Protein AF-A0A6P5TSX4-F1 (afdb_monomer_lite)

Radius of gyration: 31.62 Å; chains: 1; bounding box: 74×58×92 Å

Secondary structure (DSSP, 8-state):
---EEEETTTTEEEETT-HHHHHSS--HHHHHHHHHTT-SS--GGG--GGGSGGGGSPPEE-TTS-EE-THHHHHHHHHHHHHHHHHHHHHHHHTT-HHHHHHHHHHHHHHHHHHHHHHHHHHTTS----------------PPPP-----PPPPPPPPHHHHHS-PPPP--TTT--SSS-GGG-HHHHS-------------------------PPPPHHHHHHHHHHHHH-S--

Sequence (236 aa):
MKGLVHDKDADKAYCSCKGFEFWGILCRHILAFLRMKQVEHLPDNYIVKRWLQSAKCGVVYDKNDKEVKDCVDGLVLVKRSKLGKVAGELIDSALLCDEGFELLENSFDDIRGKLTRLLSSRARVEEEPNGEVGTSSSQVRMKDPLRVKAKGRARRVKGQKEKATKGHKRRCSECRKTDHDRRSCPKLVSGSSSSDAEVGAAVDENLQPSRSTQDREPTMTESFLQEFDFIYGPGV

Foldseek 3Di:
DWDWDADPVVRDIDTPVCCCVPPLDDDPVVVVVCVVVVPPDDDPVSVDCCPDPCVLVDQDADPVRDGPCPVVVVVVVVVCVVVVVVLVVQVVVLVVDVVSVVVVVVVVVVVVVVVVVVVVVVVVVPDDDDDDDDDPPPPPPPDDPDPDDPPDDDDPDDDPVRVPDPPDQDAAPPPRHSPDHVVPDVVVVPDDDDDDDDDDDDDDDDDDDDDDDDPDDDDPVVVVVVVVCVRPPDDD

Structure (mmCIF, N/CA/C/O backbone):
data_AF-A0A6P5TSX4-F1
#
_entry.id   AF-A0A6P5TSX4-F1
#
loop_
_atom_site.group_PDB
_atom_site.id
_atom_site.type_symbol
_atom_site.label_atom_id
_atom_site.label_alt_id
_atom_site.label_comp_id
_atom_site.label_asym_id
_atom_site.label_entity_id
_atom_site.label_seq_id
_atom_site.pdbx_PDB_ins_code
_atom_site.Cartn_x
_atom_site.Cartn_y
_atom_site.Cartn_z
_atom_site.occupancy
_atom_site.B_iso_or_equiv
_atom_site.auth_seq_id
_atom_site.auth_comp_id
_atom_site.auth_asym_id
_atom_site.auth_atom_id
_atom_site.pdbx_PDB_model_num
ATOM 1 N N . MET A 1 1 ? 34.887 2.144 -18.043 1.00 63.03 1 MET A N 1
ATOM 2 C CA . MET A 1 1 ? 33.549 2.467 -18.594 1.00 63.03 1 MET A CA 1
ATOM 3 C C . MET A 1 1 ? 32.732 1.190 -18.687 1.00 63.03 1 MET A C 1
ATOM 5 O O . MET A 1 1 ? 33.293 0.160 -19.038 1.00 63.03 1 MET A O 1
ATOM 9 N N . LYS A 1 2 ? 31.446 1.217 -18.324 1.00 79.81 2 LYS A N 1
ATOM 10 C CA . LYS A 1 2 ? 30.549 0.071 -18.539 1.00 79.81 2 LYS A CA 1
ATOM 11 C C . LYS A 1 2 ? 29.972 0.167 -19.951 1.00 79.81 2 LYS A C 1
ATOM 13 O O . LYS A 1 2 ? 29.539 1.244 -20.343 1.00 79.81 2 LYS A O 1
ATOM 18 N N . GLY A 1 3 ? 30.025 -0.929 -20.703 1.00 87.88 3 GLY A N 1
ATOM 19 C CA . GLY A 1 3 ? 29.537 -0.979 -22.080 1.00 87.88 3 GLY A CA 1
ATOM 20 C C . GLY A 1 3 ? 28.012 -0.978 -22.128 1.00 87.88 3 GLY A C 1
ATOM 21 O O . GLY A 1 3 ? 27.371 -1.681 -21.338 1.00 87.88 3 GLY A O 1
ATOM 22 N N . LEU A 1 4 ? 27.460 -0.192 -23.052 1.00 92.94 4 LEU A N 1
ATOM 23 C CA . LEU A 1 4 ? 26.042 -0.163 -23.387 1.00 92.94 4 LEU A CA 1
ATOM 24 C C . LEU A 1 4 ? 25.879 -0.561 -24.854 1.00 92.94 4 LEU A C 1
ATOM 26 O O . LEU A 1 4 ? 26.558 -0.018 -25.721 1.00 92.94 4 LEU A O 1
ATOM 30 N N . VAL A 1 5 ? 24.995 -1.518 -25.108 1.00 93.00 5 VAL A N 1
ATOM 31 C CA . VAL A 1 5 ? 24.644 -1.996 -26.448 1.00 93.00 5 VAL A CA 1
ATOM 32 C C . VAL A 1 5 ? 23.168 -1.708 -26.656 1.00 93.00 5 VAL A C 1
ATOM 34 O O . VAL A 1 5 ? 22.360 -2.038 -25.794 1.00 93.00 5 VAL A O 1
ATOM 37 N N . HIS A 1 6 ? 22.818 -1.082 -27.775 1.00 90.69 6 HIS A N 1
ATOM 38 C CA . HIS A 1 6 ? 21.435 -0.798 -28.130 1.00 90.69 6 HIS A CA 1
ATOM 39 C C . HIS A 1 6 ? 21.039 -1.608 -29.359 1.00 90.69 6 HIS A C 1
ATOM 41 O O . HIS A 1 6 ? 21.614 -1.427 -30.433 1.00 90.69 6 HIS A O 1
ATOM 47 N N . ASP A 1 7 ? 20.053 -2.473 -29.179 1.00 88.50 7 ASP A N 1
ATOM 48 C CA . ASP A 1 7 ? 19.360 -3.180 -30.241 1.00 88.50 7 ASP A CA 1
ATOM 49 C C . ASP A 1 7 ? 18.244 -2.276 -30.775 1.00 88.50 7 ASP A C 1
ATOM 51 O O . ASP A 1 7 ? 17.310 -1.936 -30.047 1.00 88.50 7 ASP A O 1
ATOM 55 N N . LYS A 1 8 ? 18.388 -1.833 -32.027 1.00 82.12 8 LYS A N 1
ATOM 56 C CA . LYS A 1 8 ? 17.431 -0.927 -32.673 1.00 82.12 8 LYS A CA 1
ATOM 57 C C . LYS A 1 8 ? 16.152 -1.641 -33.098 1.00 82.12 8 LYS A C 1
ATOM 59 O O . LYS A 1 8 ? 15.117 -0.989 -33.151 1.00 82.12 8 LYS A O 1
ATOM 64 N N . ASP A 1 9 ? 16.225 -2.937 -33.385 1.00 82.50 9 ASP A N 1
ATOM 65 C CA . ASP A 1 9 ? 15.092 -3.698 -33.909 1.00 82.50 9 ASP A CA 1
ATOM 66 C C . ASP A 1 9 ? 14.137 -4.089 -32.774 1.00 82.50 9 ASP A C 1
ATOM 68 O O . ASP A 1 9 ? 12.921 -4.111 -32.949 1.00 82.50 9 ASP A O 1
ATOM 72 N N . ALA A 1 10 ? 14.686 -4.335 -31.580 1.00 80.12 10 ALA A N 1
ATOM 73 C CA . ALA A 1 10 ? 13.925 -4.653 -30.372 1.00 80.12 10 ALA A CA 1
ATOM 74 C C . ALA A 1 10 ? 13.670 -3.448 -29.440 1.00 80.12 10 ALA A C 1
ATOM 76 O O . ALA A 1 10 ? 13.155 -3.652 -28.336 1.00 80.12 10 ALA A O 1
ATOM 77 N N . ASP A 1 11 ? 14.090 -2.240 -29.841 1.00 82.81 11 ASP A N 1
ATOM 78 C CA . ASP A 1 11 ? 14.116 -1.011 -29.025 1.00 82.81 11 ASP A CA 1
ATOM 79 C C . ASP A 1 11 ? 14.586 -1.278 -27.582 1.00 82.81 11 ASP A C 1
ATOM 81 O O . ASP A 1 11 ? 13.904 -1.029 -26.580 1.00 82.81 11 ASP A O 1
ATOM 85 N N . LYS A 1 12 ? 15.751 -1.932 -27.473 1.00 87.75 12 LYS A N 1
ATOM 86 C CA . LYS A 1 12 ? 16.248 -2.464 -26.203 1.00 87.75 12 LYS A CA 1
ATOM 87 C C . LYS A 1 12 ? 17.722 -2.167 -26.000 1.00 87.75 12 LYS A C 1
ATOM 89 O O . LYS A 1 12 ? 18.593 -2.559 -26.769 1.00 87.75 12 LYS A O 1
ATOM 94 N N . ALA A 1 13 ? 18.016 -1.521 -24.883 1.00 91.38 13 ALA A N 1
ATOM 95 C CA . ALA A 1 13 ? 19.358 -1.304 -24.377 1.00 91.38 13 ALA A CA 1
ATOM 96 C C . ALA A 1 13 ? 19.775 -2.378 -23.360 1.00 91.38 13 ALA A C 1
ATOM 98 O O . ALA A 1 13 ? 19.047 -2.715 -22.419 1.00 91.38 13 ALA A O 1
ATOM 99 N N . TYR A 1 14 ? 21.008 -2.845 -23.511 1.00 91.94 14 TYR A N 1
ATOM 100 C CA . TYR A 1 14 ? 21.691 -3.776 -22.628 1.00 91.94 14 TYR A CA 1
ATOM 101 C C . TYR A 1 14 ? 22.917 -3.096 -22.027 1.00 91.94 14 TYR A C 1
ATOM 103 O O . TYR A 1 14 ? 23.679 -2.421 -22.718 1.00 91.94 14 TYR A O 1
ATOM 111 N N . CYS A 1 15 ? 23.135 -3.289 -20.729 1.00 94.06 15 CYS A N 1
ATOM 112 C CA . CYS A 1 15 ? 24.311 -2.781 -20.026 1.00 94.06 15 CYS A CA 1
ATOM 113 C C . CYS A 1 15 ? 25.109 -3.942 -19.454 1.00 94.06 15 CYS A C 1
ATOM 115 O O . CYS A 1 15 ? 24.547 -4.827 -18.810 1.00 94.06 15 CYS A O 1
ATOM 117 N N . SER A 1 16 ? 26.438 -3.882 -19.553 1.00 95.06 16 SER A N 1
ATOM 118 C CA . SER A 1 16 ? 27.321 -4.893 -18.951 1.00 95.06 16 SER A CA 1
ATOM 119 C C . SER A 1 16 ? 27.188 -5.012 -17.424 1.00 95.06 16 SER A C 1
ATOM 121 O O . SER A 1 16 ? 27.629 -5.989 -16.828 1.00 95.06 16 SER A O 1
ATOM 123 N N . CYS A 1 17 ? 26.551 -4.036 -16.776 1.00 93.31 17 CYS A N 1
ATOM 124 C CA . CYS A 1 17 ? 26.187 -4.076 -15.366 1.00 93.31 17 CYS A CA 1
ATOM 125 C C . CYS A 1 17 ? 25.040 -5.027 -15.014 1.00 93.31 17 CYS A C 1
ATOM 127 O O . CYS A 1 17 ? 24.878 -5.318 -13.833 1.00 93.31 17 CYS A O 1
ATOM 129 N N . LYS A 1 18 ? 24.238 -5.446 -15.999 1.00 90.12 18 LYS A N 1
ATOM 130 C CA . LYS A 1 18 ? 23.131 -6.398 -15.855 1.00 90.12 18 LYS A CA 1
ATOM 131 C C . LYS A 1 18 ? 22.098 -6.061 -14.763 1.00 90.12 18 LYS A C 1
ATOM 133 O O . LYS A 1 18 ? 21.522 -6.944 -14.132 1.00 90.12 18 LYS A O 1
ATOM 138 N N . GLY A 1 19 ? 21.900 -4.770 -14.475 1.00 88.88 19 GLY A N 1
ATOM 139 C CA . GLY A 1 19 ? 21.026 -4.330 -13.379 1.00 88.88 19 GLY A CA 1
ATOM 140 C C . GLY A 1 19 ? 19.577 -4.781 -13.566 1.00 88.88 19 GLY A C 1
ATOM 141 O O . GLY A 1 19 ? 18.945 -5.237 -12.613 1.00 88.88 19 GLY A O 1
ATOM 142 N N . PHE A 1 20 ? 19.095 -4.738 -14.808 1.00 91.38 20 PHE A N 1
ATOM 143 C CA . PHE A 1 20 ? 17.738 -5.149 -15.139 1.00 91.38 20 PHE A CA 1
ATOM 144 C C . PHE A 1 20 ? 17.569 -6.669 -15.035 1.00 91.38 20 PHE A C 1
ATOM 146 O O . PHE A 1 20 ? 16.583 -7.149 -14.498 1.00 91.38 20 PHE A O 1
ATOM 153 N N . GLU A 1 21 ? 18.565 -7.438 -15.457 1.00 89.94 21 GLU A N 1
ATOM 154 C CA . GLU A 1 21 ? 18.549 -8.897 -15.438 1.00 89.94 21 GLU A CA 1
ATOM 155 C C . GLU A 1 21 ? 18.627 -9.462 -14.013 1.00 89.94 21 GLU A C 1
ATOM 157 O O . GLU A 1 21 ? 18.015 -10.488 -13.727 1.00 89.94 21 GLU A O 1
ATOM 162 N N . PHE A 1 22 ? 19.353 -8.795 -13.109 1.00 89.12 22 PHE A N 1
ATOM 163 C CA . PHE A 1 22 ? 19.481 -9.239 -11.717 1.00 89.12 22 PHE A CA 1
ATOM 164 C C . PHE A 1 22 ? 18.360 -8.732 -10.807 1.00 89.12 22 PHE A C 1
ATOM 166 O O . PHE A 1 22 ? 17.867 -9.486 -9.970 1.00 89.12 22 PHE A O 1
ATOM 173 N N . TRP A 1 23 ? 17.962 -7.465 -10.946 1.00 88.50 23 TRP A N 1
ATOM 174 C CA . TRP A 1 23 ? 17.035 -6.813 -10.014 1.00 88.50 23 TRP A CA 1
ATOM 175 C C . TRP A 1 23 ? 15.672 -6.497 -10.631 1.00 88.50 23 TRP A C 1
ATOM 177 O O . TRP A 1 23 ? 14.755 -6.104 -9.914 1.00 88.50 23 TRP A O 1
ATOM 187 N N . GLY A 1 24 ? 15.516 -6.647 -11.949 1.00 90.31 24 GLY A N 1
ATOM 188 C CA . GLY A 1 24 ? 14.339 -6.156 -12.667 1.00 90.31 24 GLY A CA 1
ATOM 189 C C . GLY A 1 24 ? 14.251 -4.630 -12.679 1.00 90.31 24 GLY A C 1
ATOM 190 O O . GLY A 1 24 ? 13.164 -4.102 -12.881 1.00 90.31 24 GLY A O 1
ATOM 191 N N . ILE A 1 25 ? 15.356 -3.927 -12.397 1.00 91.38 25 ILE A N 1
ATOM 192 C CA . ILE A 1 25 ? 15.426 -2.465 -12.295 1.00 91.38 25 ILE A CA 1
ATOM 193 C C . ILE A 1 25 ? 16.484 -1.957 -13.269 1.00 91.38 25 ILE A C 1
ATOM 195 O O . ILE A 1 25 ? 17.610 -2.458 -13.314 1.00 91.38 25 ILE A O 1
ATOM 199 N N . LEU A 1 26 ? 16.133 -0.936 -14.046 1.00 92.19 26 LEU A N 1
ATOM 200 C CA . LEU A 1 26 ? 17.063 -0.309 -14.971 1.00 92.19 26 LEU A CA 1
ATOM 201 C C . LEU A 1 26 ? 18.241 0.320 -14.233 1.00 92.19 26 LEU A C 1
ATOM 203 O O . LEU A 1 26 ? 18.092 1.083 -13.284 1.00 92.19 26 LEU A O 1
ATOM 207 N N . CYS A 1 27 ? 19.444 0.016 -14.704 1.00 94.19 27 CYS A N 1
ATOM 208 C CA . CYS A 1 27 ? 20.640 0.645 -14.171 1.00 94.19 27 CYS A CA 1
ATOM 209 C C . CYS A 1 27 ? 20.740 2.112 -14.613 1.00 94.19 27 CYS A C 1
ATOM 211 O O . CYS A 1 27 ? 20.237 2.489 -15.674 1.00 94.19 27 CYS A O 1
ATOM 213 N N . ARG A 1 28 ? 21.532 2.907 -13.883 1.00 93.81 28 ARG A N 1
ATOM 214 C CA . ARG A 1 28 ? 21.838 4.300 -14.257 1.00 93.81 28 ARG A CA 1
ATOM 215 C C . ARG A 1 28 ? 22.327 4.473 -15.701 1.00 93.81 28 ARG A C 1
ATOM 217 O O . ARG A 1 28 ? 22.049 5.493 -16.308 1.00 93.81 28 ARG A O 1
ATOM 224 N N . HIS A 1 29 ? 23.037 3.487 -16.260 1.00 94.62 29 HIS A N 1
ATOM 225 C CA . HIS A 1 29 ? 23.578 3.581 -17.621 1.00 94.62 29 HIS A CA 1
ATOM 226 C C . HIS A 1 29 ? 22.472 3.488 -18.678 1.00 94.62 29 HIS A C 1
ATOM 228 O O . HIS A 1 29 ? 22.473 4.266 -19.624 1.00 94.62 29 HIS A O 1
ATOM 234 N N . ILE A 1 30 ? 21.513 2.571 -18.501 1.00 93.50 30 ILE A N 1
ATOM 235 C CA . ILE A 1 30 ? 20.360 2.451 -19.402 1.00 93.50 30 ILE A CA 1
ATOM 236 C C . ILE A 1 30 ? 19.431 3.651 -19.212 1.00 93.50 30 ILE A C 1
ATOM 238 O O . ILE A 1 30 ? 19.000 4.232 -20.197 1.00 93.50 30 ILE A O 1
ATOM 242 N N . LEU A 1 31 ? 19.193 4.089 -17.971 1.00 93.44 31 LEU A N 1
ATOM 243 C CA . LEU A 1 31 ? 18.392 5.289 -17.700 1.00 93.44 31 LEU A CA 1
ATOM 244 C C . LEU A 1 31 ? 18.989 6.546 -18.352 1.00 93.44 31 LEU A C 1
ATOM 246 O O . LEU A 1 31 ? 18.258 7.338 -18.941 1.00 93.44 31 LEU A O 1
ATOM 250 N N . ALA A 1 32 ? 20.314 6.716 -18.293 1.00 93.38 32 ALA A N 1
ATOM 251 C CA . ALA A 1 32 ? 21.001 7.810 -18.973 1.00 93.38 32 ALA A CA 1
ATOM 252 C C . ALA A 1 32 ? 20.841 7.723 -20.498 1.00 93.38 32 ALA A C 1
ATOM 254 O O . ALA A 1 32 ? 20.535 8.724 -21.138 1.00 93.38 32 ALA A O 1
ATOM 255 N N . PHE A 1 33 ? 20.981 6.527 -21.075 1.00 92.25 33 PHE A N 1
ATOM 256 C CA . PHE A 1 33 ? 20.749 6.307 -22.502 1.00 92.25 33 PHE A CA 1
ATOM 257 C C . PHE A 1 33 ? 19.308 6.639 -22.923 1.00 92.25 33 PHE A C 1
ATOM 259 O O . PHE A 1 33 ? 19.117 7.361 -23.898 1.00 92.25 33 PHE A O 1
ATOM 266 N N . LEU A 1 34 ? 18.301 6.183 -22.170 1.00 91.69 34 LEU A N 1
ATOM 267 C CA . LEU A 1 34 ? 16.890 6.482 -22.442 1.00 91.69 34 LEU A CA 1
ATOM 268 C C . LEU A 1 34 ? 16.606 7.988 -22.364 1.00 91.69 34 LEU A C 1
ATOM 270 O O . LEU A 1 34 ? 15.914 8.531 -23.222 1.00 91.69 34 LEU A O 1
ATOM 274 N N . ARG A 1 35 ? 17.220 8.685 -21.397 1.00 92.00 35 ARG A N 1
ATOM 275 C CA . ARG A 1 35 ? 17.153 10.149 -21.295 1.00 92.00 35 ARG A CA 1
ATOM 276 C C . ARG A 1 35 ? 17.748 10.830 -22.527 1.00 92.00 35 ARG A C 1
ATOM 278 O O . ARG A 1 35 ? 17.135 11.740 -23.070 1.00 92.00 35 ARG A O 1
ATOM 285 N N . MET A 1 36 ? 18.918 10.385 -22.992 1.00 92.06 36 MET A N 1
ATOM 286 C CA . MET A 1 36 ? 19.542 10.918 -24.212 1.00 92.06 36 MET A CA 1
ATOM 287 C C . MET A 1 36 ? 18.690 10.669 -25.462 1.00 92.06 36 MET A C 1
ATOM 289 O O . MET A 1 36 ? 18.718 11.468 -26.394 1.00 92.06 36 MET A O 1
ATOM 293 N N . LYS A 1 37 ? 17.936 9.567 -25.482 1.00 89.81 37 LYS A N 1
ATOM 294 C CA . LYS A 1 37 ? 16.995 9.220 -26.551 1.00 89.81 37 LYS A CA 1
ATOM 295 C C . LYS A 1 37 ? 15.645 9.928 -26.451 1.00 89.81 37 LYS A C 1
ATOM 297 O O . LYS A 1 37 ? 14.835 9.731 -27.346 1.00 89.81 37 LYS A O 1
ATOM 302 N N . GLN A 1 38 ? 15.431 10.755 -25.425 1.00 90.12 38 GLN A N 1
ATOM 303 C CA . GLN A 1 38 ? 14.176 11.482 -25.197 1.00 90.12 38 GLN A CA 1
ATOM 304 C C . GLN A 1 38 ? 12.960 10.545 -25.146 1.00 90.12 38 GLN A C 1
ATOM 306 O O . GLN A 1 38 ? 11.888 10.856 -25.650 1.00 90.12 38 GLN A O 1
ATOM 311 N N . VAL A 1 39 ? 13.139 9.371 -24.539 1.00 88.56 39 VAL A N 1
ATOM 312 C CA . VAL A 1 39 ? 12.053 8.411 -24.340 1.00 88.56 39 VAL A CA 1
ATOM 313 C C . VAL A 1 39 ? 11.125 8.936 -23.241 1.00 88.56 39 VAL A C 1
ATOM 315 O O . VAL A 1 39 ? 11.528 9.017 -22.080 1.00 88.56 39 VAL A O 1
ATOM 318 N N . GLU A 1 40 ? 9.895 9.305 -23.608 1.00 87.31 40 GLU A N 1
ATOM 319 C CA . GLU A 1 40 ? 8.885 9.846 -22.681 1.00 87.31 40 GLU A CA 1
ATOM 320 C C . GLU A 1 40 ? 8.261 8.761 -21.795 1.00 87.31 40 GLU A C 1
ATOM 322 O O . GLU A 1 40 ? 8.028 8.970 -20.603 1.00 87.31 40 GLU A O 1
ATOM 327 N N . HIS A 1 41 ? 8.034 7.578 -22.367 1.00 88.12 41 HIS A N 1
ATOM 328 C CA . HIS A 1 41 ? 7.443 6.436 -21.682 1.00 88.12 41 HIS A CA 1
ATOM 329 C C . HIS A 1 41 ? 8.377 5.244 -21.719 1.00 88.12 41 HIS A C 1
ATOM 331 O O . HIS A 1 41 ? 8.937 4.906 -22.759 1.00 88.12 41 HIS A O 1
ATOM 337 N N . LEU A 1 42 ? 8.531 4.590 -20.570 1.00 87.19 42 LEU A N 1
ATOM 338 C CA . LEU A 1 42 ? 9.390 3.428 -20.486 1.00 87.19 42 LEU A CA 1
ATOM 339 C C . LEU A 1 42 ? 8.813 2.282 -21.339 1.00 87.19 42 LEU A C 1
ATOM 341 O O . LEU A 1 42 ? 7.662 1.916 -21.106 1.00 87.19 42 LEU A O 1
ATOM 345 N N . PRO A 1 43 ? 9.588 1.695 -22.270 1.00 87.38 43 PRO A N 1
ATOM 346 C CA . PRO A 1 43 ? 9.083 0.617 -23.111 1.00 87.38 43 PRO A CA 1
ATOM 347 C C . PRO A 1 43 ? 8.665 -0.621 -22.298 1.00 87.38 43 PRO A C 1
ATOM 349 O O . PRO A 1 43 ? 9.271 -0.953 -21.273 1.00 87.38 43 PRO A O 1
ATOM 352 N N . ASP A 1 44 ? 7.641 -1.333 -22.779 1.00 87.31 44 ASP A N 1
ATOM 353 C CA . ASP A 1 44 ? 7.001 -2.453 -22.068 1.00 87.31 44 ASP A CA 1
ATOM 354 C C . ASP A 1 44 ? 7.962 -3.601 -21.732 1.00 87.31 44 ASP A C 1
ATOM 356 O O . ASP A 1 44 ? 7.807 -4.291 -20.723 1.00 87.31 44 ASP A O 1
ATOM 360 N N . ASN A 1 45 ? 9.005 -3.786 -22.544 1.00 86.25 45 ASN A N 1
ATOM 361 C CA . ASN A 1 45 ? 10.066 -4.771 -22.320 1.00 86.25 45 ASN A CA 1
ATOM 362 C C . ASN A 1 45 ? 10.838 -4.546 -20.997 1.00 86.25 45 ASN A C 1
ATOM 364 O O . ASN A 1 45 ? 11.499 -5.474 -20.518 1.00 86.25 45 ASN A O 1
ATOM 368 N N . TYR A 1 46 ? 10.734 -3.359 -20.389 1.00 89.31 46 TYR A N 1
ATOM 369 C CA . TYR A 1 46 ? 11.295 -3.026 -19.079 1.00 89.31 46 TYR A CA 1
ATOM 370 C C . TYR A 1 46 ? 10.272 -3.049 -17.933 1.00 89.31 46 TYR A C 1
ATOM 372 O O . TYR A 1 46 ? 10.652 -2.909 -16.767 1.00 89.31 46 TYR A O 1
ATOM 380 N N . ILE A 1 47 ? 8.991 -3.280 -18.226 1.00 89.69 47 ILE A N 1
ATOM 381 C CA . ILE A 1 47 ? 7.922 -3.361 -17.228 1.00 89.69 47 ILE A CA 1
ATOM 382 C C . ILE A 1 47 ? 7.760 -4.822 -16.787 1.00 89.69 47 ILE A C 1
ATOM 384 O O . ILE A 1 47 ? 7.068 -5.634 -17.398 1.00 89.69 47 ILE A O 1
ATOM 388 N N . VAL A 1 48 ? 8.423 -5.190 -15.689 1.00 88.38 48 VAL A N 1
ATOM 389 C CA . VAL A 1 48 ? 8.376 -6.565 -15.163 1.00 88.38 48 VAL A CA 1
ATOM 390 C C . VAL A 1 48 ? 7.127 -6.775 -14.306 1.00 88.38 48 VAL A C 1
ATOM 392 O O . VAL A 1 48 ? 6.817 -5.955 -13.443 1.00 88.38 48 VAL A O 1
ATOM 395 N N . LYS A 1 49 ? 6.475 -7.942 -14.444 1.00 83.19 49 LYS A N 1
ATOM 396 C CA . LYS A 1 49 ? 5.278 -8.332 -13.668 1.00 83.19 49 LYS A CA 1
ATOM 397 C C . LYS A 1 49 ? 5.398 -8.090 -12.163 1.00 83.19 49 LYS A C 1
ATOM 399 O O . LYS A 1 49 ? 4.416 -7.712 -11.547 1.00 83.19 49 LYS A O 1
ATOM 404 N N . ARG A 1 50 ? 6.588 -8.277 -11.581 1.00 82.81 50 ARG A N 1
ATOM 405 C CA . ARG A 1 50 ? 6.867 -8.053 -10.151 1.00 82.81 50 ARG A CA 1
ATOM 406 C C . ARG A 1 50 ? 6.530 -6.632 -9.683 1.00 82.81 50 ARG A C 1
ATOM 408 O O . ARG A 1 50 ? 6.141 -6.464 -8.534 1.00 82.81 50 ARG A O 1
ATOM 415 N N . TRP A 1 51 ? 6.709 -5.639 -10.550 1.00 82.69 51 TRP A N 1
ATOM 416 C CA . TRP A 1 51 ? 6.537 -4.221 -10.228 1.00 82.69 51 TRP A CA 1
ATOM 417 C C . TRP A 1 51 ? 5.153 -3.679 -10.590 1.00 82.69 51 TRP A C 1
ATOM 419 O O . TRP A 1 51 ? 4.825 -2.554 -10.227 1.00 82.69 51 TRP A O 1
ATOM 429 N N . LEU A 1 52 ? 4.328 -4.469 -11.280 1.00 85.06 52 LEU A N 1
ATOM 430 C CA . LEU A 1 52 ? 2.955 -4.087 -11.581 1.00 85.06 52 LEU A CA 1
ATOM 431 C C . LEU A 1 52 ? 2.093 -4.146 -10.315 1.00 85.06 52 LEU A C 1
ATOM 433 O O . LEU A 1 52 ? 2.245 -5.035 -9.480 1.00 85.06 52 LEU A O 1
ATOM 437 N N . GLN A 1 53 ? 1.106 -3.257 -10.202 1.00 72.75 53 GLN A N 1
ATOM 438 C CA . GLN A 1 53 ? 0.110 -3.322 -9.124 1.00 72.75 53 GLN A CA 1
ATOM 439 C C . GLN A 1 53 ? -0.667 -4.653 -9.146 1.00 72.75 53 GLN A C 1
ATOM 441 O O . GLN A 1 53 ? -1.007 -5.201 -8.097 1.00 72.75 53 GLN A O 1
ATOM 446 N N . SER A 1 54 ? -0.868 -5.211 -10.344 1.00 70.19 54 SER A N 1
ATOM 447 C CA . SER A 1 54 ? -1.471 -6.525 -10.575 1.00 70.19 54 SER A CA 1
ATOM 448 C C . SER A 1 54 ? -0.576 -7.705 -10.182 1.00 70.19 54 SER A C 1
ATOM 450 O O . SER A 1 54 ? -1.056 -8.835 -10.193 1.00 70.19 54 SER A O 1
ATOM 452 N N . ALA A 1 55 ? 0.679 -7.485 -9.759 1.00 68.88 55 ALA A N 1
ATOM 453 C CA . ALA A 1 55 ? 1.535 -8.538 -9.199 1.00 68.88 55 ALA A CA 1
ATOM 454 C C . ALA A 1 55 ? 0.872 -9.260 -8.016 1.00 68.88 55 ALA A C 1
ATOM 456 O O . ALA A 1 55 ? 1.147 -10.430 -7.767 1.00 68.88 55 ALA A O 1
ATOM 457 N N . LYS A 1 56 ? -0.010 -8.555 -7.295 1.00 63.09 56 LYS A N 1
ATOM 458 C CA . LYS A 1 56 ? -0.780 -9.073 -6.157 1.00 63.09 56 LYS A CA 1
ATOM 459 C C . LYS A 1 56 ? -2.088 -9.768 -6.563 1.00 63.09 56 LYS A C 1
ATOM 461 O O . LYS A 1 56 ? -2.773 -10.301 -5.700 1.00 63.09 56 LYS A O 1
ATOM 466 N N . CYS A 1 57 ? -2.447 -9.746 -7.846 1.00 58.84 57 CYS A N 1
ATOM 467 C CA . CYS A 1 57 ? -3.720 -10.244 -8.377 1.00 58.84 57 CYS A CA 1
ATOM 468 C C . CYS A 1 57 ? -3.545 -11.500 -9.250 1.00 58.84 57 CYS A C 1
ATOM 470 O O . CYS A 1 57 ? -4.310 -11.709 -10.187 1.00 58.84 57 CYS A O 1
ATOM 472 N N . GLY A 1 58 ? -2.523 -12.315 -8.981 1.00 59.56 58 GLY A N 1
ATOM 473 C CA . GLY A 1 58 ? -2.278 -13.562 -9.706 1.00 59.56 58 GLY A CA 1
ATOM 474 C C . GLY A 1 58 ? -2.922 -14.770 -9.030 1.00 59.56 58 GLY A C 1
ATOM 475 O O . GLY A 1 58 ? -2.867 -14.901 -7.810 1.00 59.56 58 GLY A O 1
ATOM 476 N N . VAL A 1 59 ? -3.482 -15.670 -9.837 1.00 59.47 59 VAL A N 1
ATOM 477 C CA . VAL A 1 59 ? -3.843 -17.025 -9.410 1.00 59.47 59 VAL A CA 1
ATOM 478 C C . VAL A 1 59 ? -2.547 -17.803 -9.179 1.00 59.47 59 VAL A C 1
ATOM 480 O O . VAL A 1 59 ? -1.742 -17.954 -10.101 1.00 59.47 59 VAL A O 1
ATOM 483 N N . VAL A 1 60 ? -2.311 -18.247 -7.946 1.00 64.50 60 VAL A N 1
ATOM 484 C CA . VAL A 1 60 ? -1.186 -19.131 -7.618 1.00 64.50 60 VAL A CA 1
ATOM 485 C C . VAL A 1 60 ? -1.667 -20.561 -7.811 1.00 64.50 60 VAL A C 1
ATOM 487 O O . VAL A 1 60 ? -2.714 -20.920 -7.290 1.00 64.50 60 VAL A O 1
ATOM 490 N N . TYR A 1 61 ? -0.925 -21.374 -8.553 1.00 69.44 61 TYR A N 1
ATOM 491 C CA . TYR A 1 61 ? -1.213 -22.801 -8.695 1.00 69.44 61 TYR A CA 1
ATOM 492 C C . TYR A 1 61 ? -0.309 -23.599 -7.754 1.00 69.44 61 TYR A C 1
ATOM 494 O O . TYR A 1 61 ? 0.852 -23.233 -7.542 1.00 69.44 61 TYR A O 1
ATOM 502 N N . ASP A 1 62 ? -0.842 -24.658 -7.149 1.00 69.00 62 ASP A N 1
ATOM 503 C CA . ASP A 1 62 ? -0.042 -25.591 -6.362 1.00 69.00 62 ASP A CA 1
ATOM 504 C C . ASP A 1 62 ? 0.780 -26.516 -7.276 1.00 69.00 62 ASP A C 1
ATOM 506 O O . ASP A 1 62 ? 0.731 -26.444 -8.503 1.00 69.00 62 ASP A O 1
ATOM 510 N N . LYS A 1 63 ? 1.561 -27.415 -6.669 1.00 77.75 63 LYS A N 1
ATOM 511 C CA . LYS A 1 63 ? 2.374 -28.409 -7.395 1.00 77.75 63 LYS A CA 1
ATOM 512 C C . LYS A 1 63 ? 1.541 -29.417 -8.203 1.00 77.75 63 LYS A C 1
ATOM 514 O O . LYS A 1 63 ? 2.119 -30.247 -8.898 1.00 77.75 63 LYS A O 1
ATOM 519 N N . ASN A 1 64 ? 0.221 -29.375 -8.073 1.00 82.88 64 ASN A N 1
ATOM 520 C CA . ASN A 1 64 ? -0.745 -30.263 -8.694 1.00 82.88 64 ASN A CA 1
ATOM 521 C C . ASN A 1 64 ? -1.646 -29.493 -9.681 1.00 82.88 64 ASN A C 1
ATOM 523 O O . ASN A 1 64 ? -2.724 -29.987 -10.012 1.00 82.88 64 ASN A O 1
ATOM 527 N N . ASP A 1 65 ? -1.224 -28.296 -10.116 1.00 69.75 65 ASP A N 1
ATOM 528 C CA . ASP A 1 65 ? -1.950 -27.392 -11.018 1.00 69.75 65 ASP A CA 1
ATOM 529 C C . ASP A 1 65 ? -3.356 -27.009 -10.527 1.00 69.75 65 ASP A C 1
ATOM 531 O O . ASP A 1 65 ? -4.220 -26.592 -11.303 1.00 69.75 65 ASP A O 1
ATOM 535 N N . LYS A 1 66 ? -3.609 -27.102 -9.218 1.00 71.62 66 LYS A N 1
ATOM 536 C CA . LYS A 1 66 ? -4.842 -26.587 -8.625 1.00 71.62 66 LYS A CA 1
ATOM 537 C C . LYS A 1 66 ? -4.647 -25.131 -8.256 1.00 71.62 66 LYS A C 1
ATOM 539 O O . LYS A 1 66 ? -3.658 -24.769 -7.622 1.00 71.62 66 LYS A O 1
ATOM 544 N N . GLU A 1 67 ? -5.618 -24.300 -8.618 1.00 75.75 67 GLU A N 1
ATOM 545 C CA . GLU A 1 67 ? -5.693 -22.921 -8.143 1.00 75.75 67 GLU A CA 1
ATOM 546 C C . GLU A 1 67 ? -5.708 -22.909 -6.604 1.00 75.75 67 GLU A C 1
ATOM 548 O O . GLU A 1 67 ? -6.670 -23.327 -5.952 1.00 75.75 67 GLU A O 1
ATOM 553 N N . VAL A 1 68 ? -4.618 -22.415 -6.022 1.00 65.75 68 VAL A N 1
ATOM 554 C CA . VAL A 1 68 ? -4.537 -22.036 -4.619 1.00 65.75 68 VAL A CA 1
ATOM 555 C C . VAL A 1 68 ? -5.357 -20.766 -4.487 1.00 65.75 68 VAL A C 1
ATOM 557 O O . VAL A 1 68 ? -4.931 -19.677 -4.875 1.00 65.75 68 VAL A O 1
ATOM 560 N N . LYS A 1 69 ? -6.558 -20.908 -3.926 1.00 59.34 69 LYS A N 1
ATOM 561 C CA . LYS A 1 69 ? -7.416 -19.786 -3.535 1.00 59.34 69 LYS A CA 1
ATOM 562 C C . LYS A 1 69 ? -6.831 -19.059 -2.321 1.00 59.34 69 LYS A C 1
ATOM 564 O O . LYS A 1 69 ? -7.439 -19.003 -1.261 1.00 59.34 69 LYS A O 1
ATOM 569 N N . ASP A 1 70 ? -5.664 -18.451 -2.499 1.00 54.06 70 ASP A N 1
ATOM 570 C CA . ASP A 1 70 ? -5.071 -17.489 -1.557 1.00 54.06 70 ASP A CA 1
ATOM 571 C C . ASP A 1 70 ? -5.844 -16.147 -1.571 1.00 54.06 70 ASP A C 1
ATOM 573 O O . ASP A 1 70 ? -5.629 -15.224 -0.786 1.00 54.06 70 ASP A O 1
ATOM 577 N N . CYS A 1 71 ? -6.819 -16.040 -2.480 1.00 52.91 71 CYS A N 1
ATOM 578 C CA . CYS A 1 71 ? -7.699 -14.896 -2.648 1.00 52.91 71 CYS A CA 1
ATOM 579 C C . CYS A 1 71 ? -8.658 -14.672 -1.474 1.00 52.91 71 CYS A C 1
ATOM 581 O O . CYS A 1 71 ? -9.193 -13.571 -1.367 1.00 52.91 71 CYS A O 1
ATOM 583 N N . VAL A 1 72 ? -8.864 -15.645 -0.578 1.00 53.03 72 VAL A N 1
ATOM 584 C CA . VAL A 1 72 ? -9.645 -15.401 0.646 1.00 53.03 72 VAL A CA 1
ATOM 585 C C . VAL A 1 72 ? -8.894 -14.418 1.547 1.00 53.03 72 VAL A C 1
ATOM 587 O O . VAL A 1 72 ? -9.469 -13.400 1.932 1.00 53.03 72 VAL A O 1
ATOM 590 N N . ASP A 1 73 ? -7.594 -14.628 1.766 1.00 56.03 73 ASP A N 1
ATOM 591 C CA . ASP A 1 73 ? -6.763 -13.744 2.590 1.00 56.03 73 ASP A CA 1
ATOM 592 C C . ASP A 1 73 ? -6.458 -12.419 1.883 1.00 56.03 73 ASP A C 1
ATOM 594 O O . ASP A 1 73 ? -6.588 -11.351 2.485 1.00 56.03 73 ASP A O 1
ATOM 598 N N . GLY A 1 74 ? -6.169 -12.442 0.577 1.00 62.72 74 GLY A N 1
ATOM 599 C CA . GLY A 1 74 ? -5.999 -11.219 -0.217 1.00 62.72 74 GLY A CA 1
ATOM 600 C C . GLY A 1 74 ? -7.252 -10.330 -0.235 1.00 62.72 74 GLY A C 1
ATOM 601 O O . GLY A 1 74 ? -7.161 -9.116 -0.046 1.00 62.72 74 GLY A O 1
ATOM 602 N N . LEU A 1 75 ? -8.443 -10.919 -0.392 1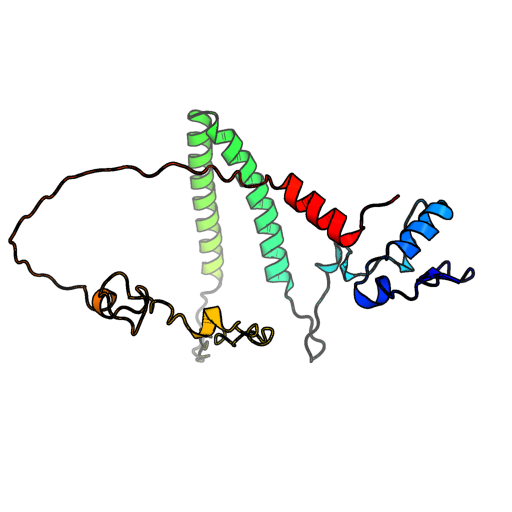.00 70.75 75 LEU A N 1
ATOM 603 C CA . LEU A 1 75 ? -9.713 -10.190 -0.362 1.00 70.75 75 LEU A CA 1
ATOM 604 C C . LEU A 1 75 ? -10.043 -9.670 1.042 1.00 70.75 75 LEU A C 1
ATOM 606 O O . LEU A 1 75 ? -10.543 -8.550 1.174 1.00 70.75 75 LEU A O 1
ATOM 610 N N . VAL A 1 76 ? -9.773 -10.455 2.088 1.00 79.19 76 VAL A N 1
ATOM 611 C CA . VAL A 1 76 ? -9.962 -10.038 3.486 1.00 79.19 76 VAL A CA 1
ATOM 612 C C . VAL A 1 76 ? -9.043 -8.868 3.829 1.00 79.19 76 VAL A C 1
ATOM 614 O O . VAL A 1 76 ? -9.516 -7.879 4.390 1.00 79.19 76 VAL A O 1
ATOM 617 N N . LEU A 1 77 ? -7.768 -8.919 3.436 1.00 78.44 77 LEU A N 1
ATOM 618 C CA . LEU A 1 77 ? -6.813 -7.829 3.650 1.00 78.44 77 LEU A CA 1
ATOM 619 C C . LEU A 1 77 ? -7.228 -6.555 2.908 1.00 78.44 77 LEU A C 1
ATOM 621 O O . LEU A 1 77 ? -7.242 -5.486 3.511 1.00 78.44 77 LEU A O 1
ATOM 625 N N . VAL A 1 78 ? -7.652 -6.656 1.644 1.00 81.56 78 VAL A N 1
ATOM 626 C CA . VAL A 1 78 ? -8.145 -5.499 0.872 1.00 81.56 78 VAL A CA 1
ATOM 627 C C . VAL A 1 78 ? -9.390 -4.883 1.521 1.00 81.56 78 VAL A C 1
ATOM 629 O O . VAL A 1 78 ? -9.464 -3.662 1.682 1.00 81.56 78 VAL A O 1
ATOM 632 N N . LYS A 1 79 ? -10.353 -5.711 1.950 1.00 85.19 79 LYS A N 1
ATOM 633 C CA . LYS A 1 79 ? -11.545 -5.247 2.682 1.00 85.19 79 LYS A CA 1
ATOM 634 C C . LYS A 1 79 ? -11.161 -4.563 3.995 1.00 85.19 79 LYS A C 1
ATOM 636 O O . LYS A 1 79 ? -11.681 -3.488 4.289 1.00 85.19 79 LYS A O 1
ATOM 641 N N . ARG A 1 80 ? -10.221 -5.143 4.750 1.00 88.44 80 ARG A N 1
ATOM 642 C CA . ARG A 1 80 ? -9.709 -4.582 6.007 1.00 88.44 80 ARG A CA 1
ATOM 643 C C . ARG A 1 80 ? -9.024 -3.236 5.787 1.00 88.44 80 ARG A C 1
ATOM 645 O O . ARG A 1 80 ? -9.322 -2.303 6.520 1.00 88.44 80 ARG A O 1
ATOM 652 N N . SER A 1 81 ? -8.159 -3.109 4.781 1.00 89.19 81 SER A N 1
ATOM 653 C CA . SER A 1 81 ? -7.489 -1.843 4.459 1.00 89.19 81 SER A CA 1
ATOM 654 C C . SER A 1 81 ? -8.485 -0.747 4.086 1.00 89.19 81 SER A C 1
ATOM 656 O O . SER A 1 81 ? -8.360 0.377 4.565 1.00 89.19 81 SER A O 1
ATOM 658 N N . LYS A 1 82 ? -9.504 -1.072 3.278 1.00 90.69 82 LYS A N 1
ATOM 659 C CA . LYS A 1 82 ? -10.548 -0.113 2.897 1.00 90.69 82 LYS A CA 1
ATOM 660 C C . LYS A 1 82 ? -11.342 0.378 4.111 1.00 90.69 82 LYS A C 1
ATOM 662 O O . LYS A 1 82 ? -11.499 1.582 4.277 1.00 90.69 82 LYS A O 1
ATOM 667 N N . LEU A 1 83 ? -11.825 -0.541 4.951 1.00 94.81 83 LEU A N 1
ATOM 668 C CA . LEU A 1 83 ? -12.589 -0.194 6.155 1.00 94.81 83 LEU A CA 1
ATOM 669 C C . LEU A 1 83 ? -11.731 0.555 7.179 1.00 94.81 83 LEU A C 1
ATOM 671 O O . LEU A 1 83 ? -12.189 1.535 7.752 1.00 94.81 83 LEU A O 1
ATOM 675 N N . GLY A 1 84 ? -10.480 0.128 7.366 1.00 95.50 84 GLY A N 1
ATOM 676 C CA . GLY A 1 84 ? -9.542 0.759 8.290 1.00 95.50 84 GLY A CA 1
ATOM 677 C C . GLY A 1 84 ? -9.219 2.203 7.916 1.00 95.50 84 GLY A C 1
ATOM 678 O O . GLY A 1 84 ? -9.171 3.045 8.804 1.00 95.50 84 GLY A O 1
ATOM 679 N N . LYS A 1 85 ? -9.066 2.509 6.618 1.00 94.56 85 LYS A N 1
ATOM 680 C CA . LYS A 1 85 ? -8.858 3.888 6.152 1.00 94.56 85 LYS A CA 1
ATOM 681 C C . LYS A 1 85 ? -10.027 4.796 6.549 1.00 94.56 85 LYS A C 1
ATOM 683 O O . LYS A 1 85 ? -9.806 5.829 7.164 1.00 94.56 85 LYS A O 1
ATOM 688 N N . VAL A 1 86 ? -11.256 4.385 6.228 1.00 96.12 86 VAL A N 1
ATOM 689 C CA . VAL A 1 86 ? -12.464 5.171 6.537 1.00 96.12 86 VAL A CA 1
ATOM 690 C C . VAL A 1 86 ? -12.649 5.320 8.047 1.00 96.12 86 VAL A C 1
ATOM 692 O O . VAL A 1 86 ? -12.948 6.407 8.523 1.00 96.12 86 VAL A O 1
ATOM 695 N N . ALA A 1 87 ? -12.440 4.246 8.813 1.00 97.06 87 ALA A N 1
ATOM 696 C CA . ALA A 1 87 ? -12.530 4.302 10.269 1.00 97.06 87 ALA A CA 1
ATOM 697 C C . ALA A 1 87 ? -11.502 5.271 10.872 1.00 97.06 87 ALA A C 1
ATOM 699 O O . ALA A 1 87 ? -11.853 6.019 11.774 1.00 97.06 87 ALA A O 1
ATOM 700 N N . GLY A 1 88 ? -10.267 5.289 10.356 1.00 97.12 88 GLY A N 1
ATOM 701 C CA . GLY A 1 88 ? -9.233 6.233 10.785 1.00 97.12 88 GLY A CA 1
ATOM 702 C C . GLY A 1 88 ? -9.633 7.688 10.548 1.00 97.12 88 GLY A C 1
ATOM 703 O O . GLY A 1 88 ? -9.631 8.468 11.488 1.00 97.12 88 GLY A O 1
ATOM 704 N N . GLU A 1 89 ? -10.080 8.026 9.334 1.00 96.94 89 GLU A N 1
ATOM 705 C CA . GLU A 1 89 ? -10.534 9.388 8.995 1.00 96.94 89 GLU A CA 1
ATOM 706 C C . GLU A 1 89 ? -11.695 9.859 9.894 1.00 96.94 89 GLU A C 1
ATOM 708 O O . GLU A 1 89 ? -11.736 11.019 10.313 1.00 96.94 89 GLU A O 1
ATOM 713 N N . LEU A 1 90 ? -12.629 8.957 10.222 1.00 97.38 90 LEU A N 1
ATOM 714 C CA . LEU A 1 90 ? -13.729 9.245 11.146 1.00 97.38 90 LEU A CA 1
ATOM 715 C C . LEU A 1 90 ? -13.240 9.454 12.581 1.00 97.38 90 LEU A C 1
ATOM 717 O O . LEU A 1 90 ? -13.702 10.385 13.231 1.00 97.38 90 LEU A O 1
ATOM 721 N N . ILE A 1 91 ? -12.313 8.621 13.064 1.00 97.62 91 ILE A N 1
ATOM 722 C CA . ILE A 1 91 ? -11.724 8.758 14.403 1.00 97.62 91 ILE A CA 1
ATOM 723 C C . ILE A 1 91 ? -10.980 10.089 14.515 1.00 97.62 91 ILE A C 1
ATOM 725 O O . ILE A 1 91 ? -11.231 10.842 15.450 1.00 97.62 91 ILE A O 1
ATOM 729 N N . ASP A 1 92 ? -10.126 10.408 13.542 1.00 97.44 92 ASP A N 1
ATOM 730 C CA . ASP A 1 92 ? -9.358 11.655 13.524 1.00 97.44 92 ASP A CA 1
ATOM 731 C C . ASP A 1 92 ? -10.283 12.880 13.554 1.00 97.44 92 ASP A C 1
ATOM 733 O O . ASP A 1 92 ? -9.998 13.854 14.246 1.00 97.44 92 ASP A O 1
ATOM 737 N N . SER A 1 93 ? -11.417 12.814 12.848 1.00 95.75 93 SER A N 1
ATOM 738 C CA . SER A 1 93 ? -12.425 13.881 12.841 1.00 95.75 93 SER A CA 1
ATOM 739 C C . SER A 1 93 ? -13.210 13.959 14.155 1.00 95.75 93 SER A C 1
ATOM 741 O O . SER A 1 93 ? -13.464 15.051 14.654 1.00 95.75 93 SER A O 1
ATOM 743 N N . ALA A 1 94 ? -13.596 12.814 14.725 1.00 96.75 94 ALA A N 1
ATOM 744 C CA . ALA A 1 94 ? -14.382 12.738 15.955 1.00 96.75 94 ALA A CA 1
ATOM 745 C C . ALA A 1 94 ? -13.594 13.189 17.189 1.00 96.75 94 ALA A C 1
ATOM 747 O O . ALA A 1 94 ? -14.176 13.747 18.107 1.00 96.75 94 ALA A O 1
ATOM 748 N N . LEU A 1 95 ? -12.271 13.013 17.204 1.00 96.75 95 LEU A N 1
ATOM 749 C CA . LEU A 1 95 ? -11.411 13.467 18.303 1.00 96.75 95 LEU A CA 1
ATOM 750 C C . LEU A 1 95 ? -11.271 14.998 18.395 1.00 96.75 95 LEU A C 1
ATOM 752 O O . LEU A 1 95 ? -10.638 15.494 19.325 1.00 96.75 95 LEU A O 1
ATOM 756 N N . LEU A 1 96 ? -11.833 15.752 17.445 1.00 97.19 96 LEU A N 1
ATOM 757 C CA . LEU A 1 96 ? -11.804 17.215 17.453 1.00 97.19 96 LEU A CA 1
ATOM 758 C C . LEU A 1 96 ? -12.940 17.844 18.278 1.00 97.19 96 LEU A C 1
ATOM 760 O O . LEU A 1 96 ? -12.860 19.037 18.570 1.00 97.19 96 LEU A O 1
ATOM 764 N N . CYS A 1 97 ? -13.982 17.088 18.646 1.00 96.62 97 CYS A N 1
ATOM 765 C CA . CYS A 1 97 ? -15.064 17.557 19.516 1.00 96.62 97 CYS A CA 1
ATOM 766 C C . CYS A 1 97 ? -15.715 16.416 20.314 1.00 96.62 97 CYS A C 1
ATOM 768 O O . CYS A 1 97 ? -15.871 15.302 19.815 1.00 96.62 97 CYS A O 1
ATOM 770 N N . ASP A 1 98 ? -16.151 16.712 21.538 1.00 95.62 98 ASP A N 1
ATOM 771 C CA . ASP A 1 98 ? -16.725 15.712 22.447 1.00 95.62 98 ASP A CA 1
ATOM 772 C C . ASP A 1 98 ? -18.036 15.125 21.897 1.00 95.62 98 ASP A C 1
ATOM 774 O O . ASP A 1 98 ? -18.255 13.915 21.952 1.00 95.62 98 ASP A O 1
ATOM 778 N N . GLU A 1 99 ? -18.873 15.946 21.255 1.00 96.81 99 GLU A N 1
ATOM 779 C CA . GLU A 1 99 ? -20.111 15.480 20.622 1.00 96.81 99 GLU A CA 1
ATOM 780 C C . GLU A 1 99 ? -19.831 14.540 19.439 1.00 96.81 99 GLU A C 1
ATOM 782 O O . GLU A 1 99 ? -20.585 13.597 19.184 1.00 96.81 99 GLU A O 1
ATOM 787 N N . GLY A 1 100 ? -18.740 14.787 18.706 1.00 96.44 100 GLY A N 1
ATOM 788 C CA . GLY A 1 100 ? -18.292 13.937 17.606 1.00 96.44 100 GLY A CA 1
ATOM 789 C C . GLY A 1 100 ? -17.794 12.583 18.101 1.00 96.44 100 GLY A C 1
ATOM 790 O O . GLY A 1 100 ? -18.110 11.554 17.496 1.00 96.44 100 GLY A O 1
ATOM 791 N N . PHE A 1 101 ? -17.066 12.576 19.219 1.00 97.50 101 PHE A N 1
ATOM 792 C CA . PHE A 1 101 ? -16.619 11.360 19.891 1.00 97.50 101 PHE A CA 1
ATOM 793 C C . PHE A 1 101 ? -17.801 10.492 20.342 1.00 97.50 101 PHE A C 1
ATOM 795 O O . PHE A 1 101 ? -17.877 9.327 19.944 1.00 97.50 101 PHE A O 1
ATOM 802 N N . GLU A 1 102 ? -18.760 11.057 21.087 1.00 97.69 102 GLU A N 1
ATOM 803 C CA . GLU A 1 102 ? -19.935 10.311 21.561 1.00 97.69 102 GLU A CA 1
ATOM 804 C C . GLU A 1 102 ? -20.784 9.778 20.400 1.00 97.69 102 GLU A C 1
ATOM 806 O O . GLU A 1 102 ? -21.266 8.640 20.429 1.00 97.69 102 GLU A O 1
ATOM 811 N N . LEU A 1 103 ? -20.957 10.571 19.338 1.00 97.69 103 LEU A N 1
ATOM 812 C CA . LEU A 1 103 ? -21.672 10.133 18.141 1.00 97.69 103 LEU A CA 1
ATOM 813 C C . LEU A 1 103 ? -20.993 8.917 17.497 1.00 97.69 103 LEU A C 1
ATOM 815 O O . LEU A 1 103 ? -21.673 7.958 17.108 1.00 97.69 103 LEU A O 1
ATOM 819 N N . LEU A 1 104 ? -19.666 8.955 17.358 1.00 97.56 104 LEU A N 1
ATOM 820 C CA . LEU A 1 104 ? -18.914 7.884 16.715 1.00 97.56 104 LEU A CA 1
ATOM 821 C C . LEU A 1 104 ? -18.901 6.611 17.569 1.00 97.56 104 LEU A C 1
ATOM 823 O O . LEU A 1 104 ? -19.085 5.521 17.025 1.00 97.56 104 LEU A O 1
ATOM 827 N N . GLU A 1 105 ? -18.749 6.740 18.887 1.00 96.44 105 GLU A N 1
ATOM 828 C CA . GLU A 1 105 ? -18.800 5.618 19.828 1.00 96.44 105 GLU A CA 1
ATOM 829 C C . GLU A 1 105 ? -20.157 4.900 19.767 1.00 96.44 105 GLU A C 1
ATOM 831 O O . GLU A 1 105 ? -20.214 3.699 19.487 1.00 96.44 105 GLU A O 1
ATOM 836 N N . ASN A 1 106 ? -21.258 5.648 19.889 1.00 97.12 106 ASN A N 1
ATOM 837 C CA . ASN A 1 106 ? -22.613 5.099 19.780 1.00 97.12 106 ASN A CA 1
ATOM 838 C C . ASN A 1 106 ? -22.860 4.427 18.418 1.00 97.12 106 ASN A C 1
ATOM 840 O O . ASN A 1 106 ? -23.483 3.364 18.329 1.00 97.12 106 ASN A O 1
ATOM 844 N N . SER A 1 107 ? -22.339 5.021 17.341 1.00 97.38 107 SER A N 1
ATOM 845 C CA . SER A 1 107 ? -22.449 4.462 15.990 1.00 97.38 107 SER A CA 1
ATOM 846 C C . SER A 1 107 ? -21.678 3.146 15.847 1.00 97.38 107 SER A C 1
ATOM 848 O O . SER A 1 107 ? -22.176 2.194 15.241 1.00 97.38 107 SER A O 1
ATOM 850 N N . PHE A 1 108 ? -20.469 3.056 16.408 1.00 96.94 108 PHE A N 1
ATOM 851 C CA . PHE A 1 108 ? -19.688 1.820 16.408 1.00 96.94 108 PHE A CA 1
ATOM 852 C C . PHE A 1 108 ? -20.339 0.720 17.241 1.00 96.94 108 PHE A C 1
ATOM 854 O O . PHE A 1 108 ? -20.290 -0.444 16.838 1.00 96.94 108 PHE A O 1
ATOM 861 N N . ASP A 1 109 ? -20.990 1.067 18.344 1.00 97.19 109 ASP A N 1
ATOM 862 C CA . ASP A 1 109 ? -21.736 0.129 19.176 1.00 97.19 109 ASP A CA 1
ATOM 863 C C . ASP A 1 109 ? -22.951 -0.452 18.443 1.00 97.19 109 ASP A C 1
ATOM 865 O O . ASP A 1 109 ? -23.130 -1.676 18.417 1.00 97.19 109 ASP A O 1
ATOM 869 N N . ASP A 1 110 ? -23.723 0.385 17.745 1.00 97.50 110 ASP A N 1
ATOM 870 C CA . ASP A 1 110 ? -24.829 -0.064 16.892 1.00 97.50 110 ASP A CA 1
ATOM 871 C C . ASP A 1 110 ? -24.337 -0.964 15.743 1.00 97.50 110 ASP A C 1
ATOM 873 O O . ASP A 1 110 ? -24.868 -2.059 15.519 1.00 97.50 110 ASP A O 1
ATOM 877 N N . ILE A 1 111 ? -23.260 -0.571 15.051 1.00 96.81 111 ILE A N 1
ATOM 878 C CA . ILE A 1 111 ? -22.642 -1.387 13.993 1.00 96.81 111 ILE A CA 1
ATOM 879 C C . ILE A 1 111 ? -22.156 -2.729 14.556 1.00 96.81 111 ILE A C 1
ATOM 881 O O . ILE A 1 111 ? -22.390 -3.776 13.943 1.00 96.81 111 ILE A O 1
ATOM 885 N N . ARG A 1 112 ? -21.517 -2.730 15.731 1.00 95.62 112 ARG A N 1
ATOM 886 C CA . ARG A 1 112 ? -21.050 -3.945 16.415 1.00 95.62 112 ARG A CA 1
ATOM 887 C C . ARG A 1 112 ? -22.220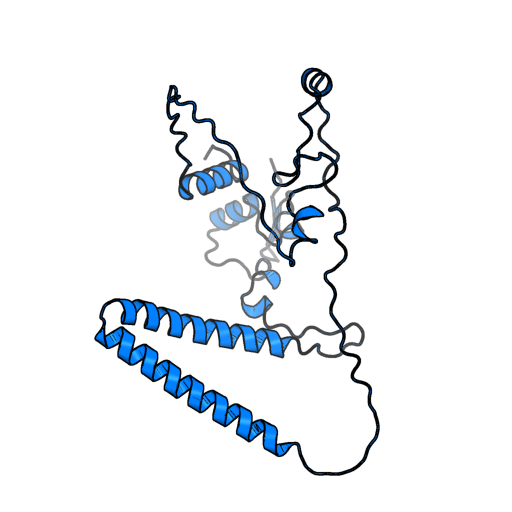 -4.864 16.768 1.00 95.62 112 ARG A C 1
ATOM 889 O O . ARG A 1 112 ? -22.135 -6.074 16.532 1.00 95.62 112 ARG A O 1
ATOM 896 N N . GLY A 1 113 ? -23.328 -4.306 17.254 1.00 96.62 113 GLY A N 1
ATOM 897 C CA . GLY A 1 113 ? -24.561 -5.042 17.531 1.00 96.62 113 GLY A CA 1
ATOM 898 C C . GLY A 1 113 ? -25.160 -5.672 16.270 1.00 96.62 113 GLY A C 1
ATOM 899 O O . GLY A 1 113 ? -25.443 -6.874 16.242 1.00 96.62 113 GLY A O 1
ATOM 900 N N . LYS A 1 114 ? -25.287 -4.893 15.189 1.00 96.88 114 LYS A N 1
ATOM 901 C CA . LYS A 1 114 ? -25.779 -5.365 13.883 1.00 96.88 114 LYS A CA 1
ATOM 902 C C . LYS A 1 114 ? -24.904 -6.483 13.310 1.00 96.88 114 LYS A C 1
ATOM 904 O O . LYS A 1 114 ? -25.437 -7.510 12.893 1.00 96.88 114 LYS A O 1
ATOM 909 N N . LEU A 1 115 ? -23.578 -6.329 13.339 1.00 95.75 115 LEU A N 1
ATOM 910 C CA . LEU A 1 115 ? -22.633 -7.353 12.875 1.00 95.75 115 LEU A CA 1
ATOM 911 C C . LEU A 1 115 ? -22.744 -8.644 13.688 1.00 95.75 115 LEU A C 1
ATOM 913 O O . LEU A 1 115 ? -22.812 -9.723 13.104 1.00 95.75 115 LEU A O 1
ATOM 917 N N . THR A 1 116 ? -22.828 -8.543 15.016 1.00 94.88 116 THR A N 1
ATOM 918 C CA . THR A 1 116 ? -22.990 -9.712 15.895 1.00 94.88 116 THR A CA 1
ATOM 919 C C . THR A 1 116 ? -24.259 -10.489 15.540 1.00 94.88 116 THR A C 1
ATOM 921 O O . THR A 1 116 ? -24.203 -11.700 15.338 1.00 94.88 116 THR A O 1
ATOM 924 N N . ARG A 1 117 ? -25.393 -9.796 15.349 1.00 95.50 117 ARG A N 1
ATOM 925 C CA . ARG A 1 117 ? -26.662 -10.429 14.950 1.00 95.50 117 ARG A CA 1
ATOM 926 C C . ARG A 1 117 ? -26.584 -11.105 13.580 1.00 95.50 117 ARG A C 1
ATOM 928 O O . ARG A 1 117 ? -27.088 -12.216 13.437 1.00 95.50 117 ARG A O 1
ATOM 935 N N . LEU A 1 118 ? -25.950 -10.461 12.596 1.00 94.25 118 LEU A N 1
ATOM 936 C CA . LEU A 1 118 ? -25.761 -11.017 11.249 1.00 94.25 118 LEU A CA 1
ATOM 937 C C . LEU A 1 118 ? -24.877 -12.270 11.249 1.00 94.25 118 LEU A C 1
ATOM 939 O O . LEU A 1 118 ? -25.118 -13.202 10.485 1.00 94.25 118 LEU A O 1
ATOM 943 N N . LEU A 1 119 ? -23.852 -12.307 12.099 1.00 91.50 119 LEU A N 1
ATOM 944 C CA . LEU A 1 119 ? -22.993 -13.481 12.239 1.00 91.50 119 LEU A CA 1
ATOM 945 C C . LEU A 1 119 ? -23.727 -14.622 12.954 1.00 91.50 119 LEU A C 1
ATOM 947 O O . LEU A 1 119 ? -23.641 -15.769 12.522 1.00 91.50 119 LEU A O 1
ATOM 951 N N . SER A 1 120 ? -24.513 -14.314 13.990 1.00 89.12 120 SER A N 1
ATOM 952 C CA . SER A 1 120 ? -25.321 -15.311 14.700 1.00 89.12 120 SER A CA 1
ATOM 953 C C . SER A 1 120 ? -26.458 -15.892 13.855 1.00 89.12 120 SER A C 1
ATOM 955 O O . SER A 1 120 ? -26.742 -17.080 13.979 1.00 89.12 120 SER A O 1
ATOM 957 N N . SER A 1 121 ? -27.114 -15.106 12.992 1.00 86.25 121 SER A N 1
ATOM 958 C CA . SER A 1 121 ? -28.159 -15.627 12.095 1.00 86.25 121 SER A CA 1
ATOM 959 C C . SER A 1 121 ? -27.592 -16.559 11.025 1.00 86.25 121 SER A C 1
ATOM 961 O O . SER A 1 121 ? -28.251 -17.519 10.639 1.00 86.25 121 SER A O 1
ATOM 963 N N . ARG A 1 122 ? -26.352 -16.319 10.591 1.00 78.81 122 ARG A N 1
ATOM 964 C CA . ARG A 1 122 ? -25.655 -17.158 9.613 1.00 78.81 122 ARG A CA 1
ATOM 965 C C . ARG A 1 122 ? -25.202 -18.504 10.189 1.00 78.81 122 ARG A C 1
ATOM 967 O O . ARG A 1 122 ? -25.176 -19.478 9.453 1.00 78.81 122 ARG A O 1
ATOM 974 N N . ALA A 1 123 ? -24.896 -18.564 11.486 1.00 70.94 123 ALA A N 1
ATOM 975 C CA . ALA A 1 123 ? -24.495 -19.794 12.175 1.00 70.94 123 ALA A CA 1
ATOM 976 C C . ALA A 1 123 ? -25.662 -20.769 12.441 1.00 70.94 123 ALA A C 1
ATOM 978 O O . ALA A 1 123 ? -25.439 -21.962 12.587 1.00 70.94 123 ALA A O 1
ATOM 979 N N . ARG A 1 124 ? -26.915 -20.289 12.488 1.00 59.81 124 ARG A N 1
ATOM 980 C CA . ARG A 1 124 ? -28.104 -21.119 12.782 1.00 59.81 124 ARG A CA 1
ATOM 981 C C . ARG A 1 124 ? -28.663 -21.893 11.582 1.00 59.81 124 ARG A C 1
ATOM 983 O O . ARG A 1 124 ? -29.652 -22.593 11.740 1.00 59.81 124 ARG A O 1
ATOM 990 N N . VAL A 1 125 ? -28.073 -21.747 10.396 1.00 57.44 125 VAL A N 1
ATOM 991 C CA . VAL A 1 125 ? -28.520 -22.435 9.169 1.00 57.44 125 VAL A CA 1
ATOM 992 C C . VAL A 1 125 ? -27.803 -23.787 8.979 1.00 57.44 125 VAL A C 1
ATOM 994 O O . VAL A 1 125 ? -28.183 -24.550 8.101 1.00 57.44 125 VAL A O 1
ATOM 997 N N . GLU A 1 126 ? -26.805 -24.120 9.810 1.00 53.88 126 GLU A N 1
ATOM 998 C CA . GLU A 1 126 ? -26.023 -25.369 9.692 1.00 53.88 126 GLU A CA 1
ATOM 999 C C . GLU A 1 126 ? -26.429 -26.490 10.674 1.00 53.88 126 GLU A C 1
ATOM 1001 O O . GLU A 1 126 ? -25.843 -27.566 10.634 1.00 53.88 126 GLU A O 1
ATOM 1006 N N . GLU A 1 127 ? -27.444 -26.293 11.521 1.00 46.94 127 GLU A N 1
ATOM 1007 C CA . GLU A 1 127 ? -27.915 -27.319 12.469 1.00 46.94 127 GLU A CA 1
ATOM 1008 C C . GLU A 1 127 ? -29.210 -27.975 11.952 1.00 46.94 127 GLU A C 1
ATOM 1010 O O . GLU A 1 127 ? -30.308 -27.629 12.378 1.00 46.94 127 GLU A O 1
ATOM 1015 N N . GLU A 1 128 ? -29.073 -28.928 11.026 1.00 37.44 128 GLU A N 1
ATOM 1016 C CA . GLU A 1 128 ? -30.067 -29.986 10.783 1.00 37.44 128 GLU A CA 1
ATOM 1017 C C . GLU A 1 128 ? -29.453 -31.340 11.202 1.00 37.44 128 GLU A C 1
ATOM 1019 O O . GLU A 1 128 ? -28.282 -31.598 10.903 1.00 37.44 128 GLU A O 1
ATOM 1024 N N . PRO A 1 129 ? -30.194 -32.217 11.907 1.00 49.69 129 PRO A N 1
ATOM 1025 C CA . PRO A 1 129 ? -29.624 -33.375 12.578 1.00 49.69 129 PRO A CA 1
ATOM 1026 C C . PRO A 1 129 ? -29.594 -34.588 11.646 1.00 49.69 129 PRO A C 1
ATOM 1028 O O . PRO A 1 129 ? -30.632 -35.189 11.376 1.00 49.69 129 PRO A O 1
ATOM 1031 N N . ASN A 1 130 ? -28.410 -35.026 11.212 1.00 35.19 130 ASN A N 1
ATOM 1032 C CA . ASN A 1 130 ? -28.229 -36.445 10.908 1.00 35.19 130 ASN A CA 1
ATOM 1033 C C . ASN A 1 130 ? -26.760 -36.888 10.920 1.00 35.19 130 ASN A C 1
ATOM 1035 O O . ASN A 1 130 ? -25.939 -36.366 10.172 1.00 35.19 130 ASN A O 1
ATOM 1039 N N . GLY A 1 131 ? -26.485 -37.942 11.690 1.00 37.06 131 GLY A N 1
ATOM 1040 C CA . GLY A 1 131 ? -25.413 -38.894 11.404 1.00 37.06 131 GLY A CA 1
ATOM 1041 C C . GLY A 1 131 ? -24.023 -38.549 11.929 1.00 37.06 131 GLY A C 1
ATOM 1042 O O . GLY A 1 131 ? -23.228 -37.881 11.274 1.00 37.06 131 GLY A O 1
ATOM 1043 N N . GLU A 1 132 ? -23.688 -39.138 13.073 1.00 47.22 132 GLU A N 1
ATOM 1044 C CA . GLU A 1 132 ? -22.316 -39.360 13.518 1.00 47.22 132 GLU A CA 1
ATOM 1045 C C . GLU A 1 132 ? -21.474 -40.039 12.420 1.00 47.22 132 GLU A C 1
ATOM 1047 O O . GLU A 1 132 ? -21.690 -41.204 12.100 1.00 47.22 132 GLU A O 1
ATOM 1052 N N . VAL A 1 133 ? -20.451 -39.352 11.904 1.00 40.31 133 VAL A N 1
ATOM 1053 C CA . VAL A 1 133 ? -19.181 -39.980 11.504 1.00 40.31 133 VAL A CA 1
ATOM 1054 C C . VAL A 1 133 ? -18.061 -39.031 11.908 1.00 40.31 133 VAL A C 1
ATOM 1056 O O . VAL A 1 133 ? -17.877 -37.955 11.338 1.00 40.31 133 VAL A O 1
ATOM 1059 N N . GLY A 1 134 ? -17.319 -39.436 12.938 1.00 48.03 134 GLY A N 1
ATOM 1060 C CA . GLY A 1 134 ? -16.194 -38.693 13.483 1.00 48.03 134 GLY A CA 1
ATOM 1061 C C . GLY A 1 134 ? -15.132 -38.418 12.425 1.00 48.03 134 GLY A C 1
ATOM 1062 O O . GLY A 1 134 ? -14.353 -39.294 12.064 1.00 48.03 134 GLY A O 1
ATOM 1063 N N . THR A 1 135 ? -15.051 -37.168 11.982 1.00 42.22 135 THR A N 1
ATOM 1064 C CA . THR A 1 135 ? -13.843 -36.646 11.351 1.00 42.22 135 THR A CA 1
ATOM 1065 C C . THR A 1 135 ? -13.125 -35.840 12.415 1.00 42.22 135 THR A C 1
ATOM 1067 O O . THR A 1 135 ? -13.522 -34.721 12.733 1.00 42.22 135 THR A O 1
ATOM 1070 N N . SER A 1 136 ? -12.089 -36.428 13.020 1.00 48.00 136 SER A N 1
ATOM 1071 C CA . SER A 1 136 ? -11.217 -35.703 13.937 1.00 48.00 136 SER A CA 1
ATOM 1072 C C . SER A 1 136 ? -10.575 -34.557 13.158 1.00 48.00 136 SER A C 1
ATOM 1074 O O . SER A 1 136 ? -9.612 -34.755 12.411 1.00 48.00 136 SER A O 1
ATOM 1076 N N . SER A 1 137 ? -11.130 -33.356 13.303 1.00 45.09 137 SER A N 1
ATOM 1077 C CA . SER A 1 137 ? -10.477 -32.133 12.870 1.00 45.09 137 SER A CA 1
ATOM 1078 C C . SER A 1 137 ? -9.250 -31.978 13.755 1.00 45.09 137 SER A C 1
ATOM 1080 O O . SER A 1 137 ? -9.314 -31.469 14.875 1.00 45.09 137 SER A O 1
ATOM 1082 N N . SER A 1 138 ? -8.137 -32.544 13.289 1.00 54.03 138 SER A N 1
ATOM 1083 C CA . SER A 1 138 ? -6.824 -32.334 13.871 1.00 54.03 138 SER A CA 1
ATOM 1084 C C . SER A 1 138 ? -6.591 -30.835 13.855 1.00 54.03 138 SER A C 1
ATOM 1086 O O . SER A 1 138 ? -6.256 -30.261 12.822 1.00 54.03 138 SER A O 1
ATOM 1088 N N . GLN A 1 139 ? -6.823 -30.193 14.997 1.00 52.94 139 GLN A N 1
ATOM 1089 C CA . GLN A 1 139 ? -6.506 -28.798 15.222 1.00 52.94 139 GLN A CA 1
ATOM 1090 C C . GLN A 1 139 ? -4.996 -28.662 15.013 1.00 52.94 139 GLN A C 1
ATOM 1092 O O . GLN A 1 139 ? -4.199 -28.962 15.905 1.00 52.94 139 GLN A O 1
ATOM 1097 N N . VAL A 1 140 ? -4.587 -28.281 13.800 1.00 55.44 140 VAL A N 1
ATOM 1098 C CA . VAL A 1 140 ? -3.188 -28.024 13.479 1.00 55.44 140 VAL A CA 1
ATOM 1099 C C . VAL A 1 140 ? -2.794 -26.799 14.289 1.00 55.44 140 VAL A C 1
ATOM 1101 O O . VAL A 1 140 ? -3.016 -25.659 13.889 1.00 55.44 140 VAL A O 1
ATOM 1104 N N . ARG A 1 141 ? -2.232 -27.029 15.478 1.00 62.62 141 ARG A N 1
ATOM 1105 C CA . ARG A 1 141 ? -1.533 -25.993 16.232 1.00 62.62 141 ARG A CA 1
ATOM 1106 C C . ARG A 1 141 ? -0.288 -25.652 15.433 1.00 62.62 141 ARG A C 1
ATOM 1108 O O . ARG A 1 141 ? 0.733 -26.329 15.548 1.00 62.62 141 ARG A O 1
ATOM 1115 N N . MET A 1 142 ? -0.412 -24.639 14.582 1.00 50.78 142 MET A N 1
ATOM 1116 C CA . MET A 1 142 ? 0.708 -24.055 13.865 1.00 50.78 142 MET A CA 1
ATOM 1117 C C . MET A 1 142 ? 1.706 -23.571 14.924 1.00 50.78 142 MET A C 1
ATOM 1119 O O 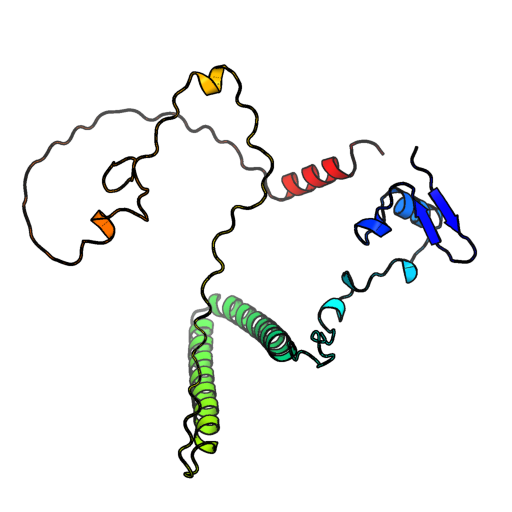. MET A 1 142 ? 1.437 -22.636 15.672 1.00 50.78 142 MET A O 1
ATOM 1123 N N . LYS A 1 143 ? 2.808 -24.307 15.079 1.00 68.56 143 LYS A N 1
ATOM 1124 C CA . LYS A 1 143 ? 3.899 -23.932 15.977 1.00 68.56 143 LYS A CA 1
ATOM 1125 C C . LYS A 1 143 ? 4.787 -22.934 15.255 1.00 68.56 143 LYS A C 1
ATOM 1127 O O . LYS A 1 143 ? 5.038 -23.099 14.060 1.00 68.56 143 LYS A O 1
ATOM 1132 N N . ASP A 1 144 ? 5.306 -21.965 16.002 1.00 71.56 144 ASP A N 1
ATOM 1133 C CA . ASP A 1 144 ? 6.337 -21.068 15.497 1.00 71.56 144 ASP A CA 1
ATOM 1134 C C . ASP A 1 144 ? 7.477 -21.889 14.874 1.00 71.56 144 ASP A C 1
ATOM 1136 O O . ASP A 1 144 ? 7.944 -22.860 15.492 1.00 71.56 144 ASP A O 1
ATOM 1140 N N . PRO A 1 145 ? 7.935 -21.540 13.660 1.00 74.00 145 PRO A N 1
ATOM 1141 C CA . PRO A 1 145 ? 9.059 -22.222 13.050 1.00 74.00 145 PRO A CA 1
ATOM 1142 C C . PRO A 1 145 ? 10.259 -22.165 13.996 1.00 74.00 145 PRO A C 1
ATOM 1144 O O . PRO A 1 145 ? 10.575 -21.121 14.576 1.00 74.00 145 PRO A O 1
ATOM 1147 N N . LEU A 1 146 ? 10.931 -23.312 14.159 1.00 67.81 146 LEU A N 1
ATOM 1148 C CA . LEU A 1 146 ? 12.142 -23.411 14.968 1.00 67.81 146 LEU A CA 1
ATOM 1149 C C . LEU A 1 146 ? 13.087 -22.279 14.572 1.00 67.81 146 LEU A C 1
ATOM 1151 O O . LEU A 1 146 ? 13.365 -22.092 13.387 1.00 67.81 146 LEU A O 1
ATOM 1155 N N . ARG A 1 147 ? 13.586 -21.527 15.560 1.00 66.62 147 ARG A N 1
ATOM 1156 C CA . ARG A 1 147 ? 14.552 -20.448 15.327 1.00 66.62 147 ARG A CA 1
ATOM 1157 C C . ARG A 1 147 ? 15.807 -21.026 14.682 1.00 66.62 147 ARG A C 1
ATOM 1159 O O . ARG A 1 147 ? 16.726 -21.480 15.362 1.00 66.62 147 ARG A O 1
ATOM 1166 N N . VAL A 1 148 ? 15.849 -20.986 13.357 1.00 66.94 148 VAL A N 1
ATOM 1167 C CA . VAL A 1 148 ? 17.030 -21.339 12.584 1.00 66.94 148 VAL A CA 1
ATOM 1168 C C . VAL A 1 148 ? 18.037 -20.218 12.795 1.00 66.94 148 VAL A C 1
ATOM 1170 O O . VAL A 1 148 ? 17.705 -19.035 12.686 1.00 66.94 148 VAL A O 1
ATOM 1173 N N . LYS A 1 149 ? 19.283 -20.562 13.127 1.00 62.84 149 LYS A N 1
ATOM 1174 C CA . LYS A 1 149 ? 20.357 -19.568 13.120 1.00 62.84 149 LYS A CA 1
ATOM 1175 C C . LYS A 1 149 ? 20.448 -19.029 11.697 1.00 62.84 149 LYS A C 1
ATOM 1177 O O . LYS A 1 149 ? 20.758 -19.789 10.782 1.00 62.84 149 LYS A O 1
ATOM 1182 N N . ALA A 1 150 ? 20.163 -17.739 11.519 1.00 62.66 150 ALA A N 1
ATOM 1183 C CA . ALA A 1 150 ? 20.367 -17.075 10.243 1.00 62.66 150 ALA A CA 1
ATOM 1184 C C . ALA A 1 150 ? 21.787 -17.383 9.757 1.00 62.66 150 ALA A C 1
ATOM 1186 O O . ALA A 1 150 ? 22.739 -17.355 10.548 1.00 62.66 150 ALA A O 1
ATOM 1187 N N . LYS A 1 151 ? 21.926 -17.694 8.466 1.00 52.38 151 LYS A N 1
ATOM 1188 C CA . LYS A 1 151 ? 23.219 -17.892 7.807 1.00 52.38 151 LYS A CA 1
ATOM 1189 C C . LYS A 1 151 ? 23.895 -16.522 7.682 1.00 52.38 151 LYS A C 1
ATOM 1191 O O . LYS A 1 151 ? 23.924 -15.909 6.625 1.00 52.38 151 LYS A O 1
ATOM 1196 N N . GLY A 1 152 ? 24.329 -15.989 8.820 1.00 64.00 152 GLY A N 1
ATOM 1197 C CA . GLY A 1 152 ? 25.014 -14.715 8.929 1.00 64.00 152 GLY A CA 1
ATOM 1198 C C . GLY A 1 152 ? 26.469 -14.845 8.497 1.00 64.00 152 GLY A C 1
ATOM 1199 O O . GLY A 1 152 ? 27.073 -15.917 8.584 1.00 64.00 152 GLY A O 1
ATOM 1200 N N . ARG A 1 153 ? 27.037 -13.722 8.056 1.00 58.69 153 ARG A N 1
ATOM 1201 C CA . ARG A 1 153 ? 28.469 -13.570 7.784 1.00 58.69 153 ARG A CA 1
ATOM 1202 C C . ARG A 1 153 ? 29.283 -14.066 8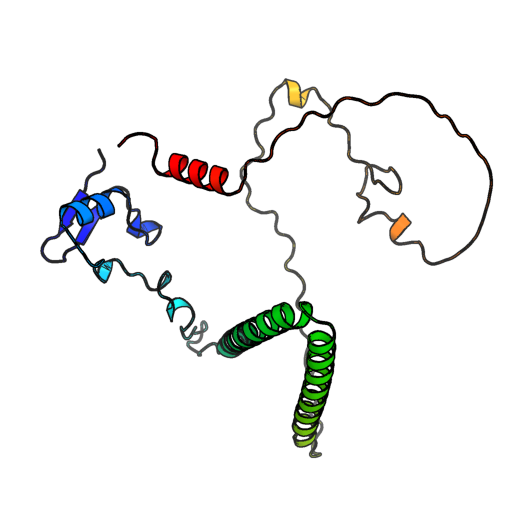.985 1.00 58.69 153 ARG A C 1
ATOM 1204 O O . ARG A 1 153 ? 28.904 -13.818 10.132 1.00 58.69 153 ARG A O 1
ATOM 1211 N N . ALA A 1 154 ? 30.398 -14.751 8.722 1.00 67.88 154 ALA A N 1
ATOM 1212 C CA . ALA A 1 154 ? 31.310 -15.210 9.767 1.00 67.88 154 ALA A CA 1
ATOM 1213 C C . ALA A 1 154 ? 31.628 -14.068 10.748 1.00 67.88 154 ALA A C 1
ATOM 1215 O O . ALA A 1 154 ? 31.776 -12.911 10.338 1.00 67.88 154 ALA A O 1
ATOM 1216 N N . ARG A 1 155 ? 31.693 -14.394 12.048 1.00 66.25 155 ARG A N 1
ATOM 1217 C CA . ARG A 1 155 ? 31.976 -13.420 13.113 1.00 66.25 155 ARG A CA 1
ATOM 1218 C C . ARG A 1 155 ? 33.200 -12.592 12.715 1.00 66.25 155 ARG A C 1
ATOM 1220 O O . ARG A 1 155 ? 34.226 -13.160 12.351 1.00 66.25 155 ARG A O 1
ATOM 1227 N N . ARG A 1 156 ? 33.084 -11.261 12.790 1.00 78.19 156 ARG A N 1
ATOM 1228 C CA . ARG A 1 156 ? 34.197 -10.339 12.525 1.00 78.19 156 ARG A CA 1
ATOM 1229 C C . ARG A 1 156 ? 35.424 -10.785 13.323 1.00 78.19 156 ARG A C 1
ATOM 1231 O O . ARG A 1 156 ? 35.312 -11.071 14.517 1.00 78.19 156 ARG A O 1
ATOM 1238 N N . VAL A 1 157 ? 36.584 -10.822 12.669 1.00 76.50 157 VAL A N 1
ATOM 1239 C CA . VAL A 1 157 ? 37.862 -11.101 13.330 1.00 76.50 157 VAL A CA 1
ATOM 1240 C C . VAL A 1 157 ? 38.073 -10.060 14.430 1.00 76.50 157 VAL A C 1
ATOM 1242 O O . VAL A 1 157 ? 38.087 -8.857 14.166 1.00 76.50 157 VAL A O 1
ATOM 1245 N N . LYS A 1 158 ? 38.192 -10.525 15.676 1.00 75.38 158 LYS A N 1
ATOM 1246 C CA . LYS A 1 158 ? 38.451 -9.664 16.833 1.00 75.38 158 LYS A CA 1
ATOM 1247 C C . LYS A 1 158 ? 39.916 -9.237 16.857 1.00 75.38 158 LYS A C 1
ATOM 1249 O O . LYS A 1 158 ? 40.803 -10.087 16.741 1.00 75.38 158 LYS A O 1
ATOM 1254 N N . GLY A 1 159 ? 40.158 -7.942 17.052 1.00 75.38 159 GLY A N 1
ATOM 1255 C CA . GLY A 1 159 ? 41.505 -7.392 17.236 1.00 75.38 159 GLY A CA 1
ATOM 1256 C C . GLY A 1 159 ? 42.118 -7.810 18.578 1.00 75.38 159 GLY A C 1
ATOM 1257 O O . GLY A 1 159 ? 41.400 -8.221 19.491 1.00 75.38 159 GLY A O 1
ATOM 1258 N N . GLN A 1 160 ? 43.441 -7.694 18.726 1.00 75.69 160 GLN A N 1
ATOM 1259 C CA . GLN A 1 160 ? 44.172 -8.123 19.933 1.00 75.69 160 GLN A CA 1
ATOM 1260 C C . GLN A 1 160 ? 43.637 -7.478 21.227 1.00 75.69 160 GLN A C 1
ATOM 1262 O O . GLN A 1 160 ? 43.440 -8.171 22.222 1.00 75.69 160 GLN A O 1
ATOM 1267 N N . LYS A 1 161 ? 43.288 -6.185 21.187 1.00 74.81 161 LYS A N 1
ATOM 1268 C CA . LYS A 1 161 ? 42.711 -5.448 22.327 1.00 74.81 161 LYS A CA 1
ATOM 1269 C C . LYS A 1 161 ? 41.349 -6.000 22.777 1.00 74.81 161 LYS A C 1
ATOM 1271 O O . LYS A 1 161 ? 41.065 -6.043 23.966 1.00 74.81 161 LYS A O 1
ATOM 1276 N N . GLU A 1 162 ? 40.531 -6.482 21.840 1.00 71.31 162 GLU A N 1
ATOM 1277 C CA . GLU A 1 162 ? 39.213 -7.079 22.114 1.00 71.31 162 GLU A CA 1
ATOM 1278 C C . GLU A 1 162 ? 39.315 -8.539 22.597 1.00 71.31 162 GLU A C 1
ATOM 1280 O O . GLU A 1 162 ? 38.392 -9.060 23.217 1.00 71.31 162 GLU A O 1
ATOM 1285 N N . LYS A 1 163 ? 40.437 -9.220 22.316 1.00 71.69 163 LYS A N 1
ATOM 1286 C CA . LYS A 1 163 ? 40.741 -10.545 22.883 1.00 71.69 163 LYS A CA 1
ATOM 1287 C C . LYS A 1 163 ? 41.229 -10.447 24.331 1.00 71.69 163 LYS A C 1
ATOM 1289 O O . LYS A 1 163 ? 40.958 -11.351 25.115 1.00 71.69 163 LYS A O 1
ATOM 1294 N N . ALA A 1 164 ? 41.931 -9.366 24.672 1.00 70.44 164 ALA A N 1
ATOM 1295 C CA . ALA A 1 164 ? 42.463 -9.127 26.012 1.00 70.44 164 ALA A CA 1
ATOM 1296 C C . ALA A 1 164 ? 41.382 -8.703 27.026 1.00 70.44 164 ALA A C 1
ATOM 1298 O O . ALA A 1 164 ? 41.522 -8.964 28.220 1.00 70.44 164 ALA A O 1
ATOM 1299 N N . THR A 1 165 ? 40.276 -8.098 26.577 1.00 70.50 165 THR A N 1
ATOM 1300 C CA . THR A 1 165 ? 39.161 -7.721 27.454 1.00 70.50 165 THR A CA 1
ATOM 1301 C C . THR A 1 165 ? 38.164 -8.877 27.597 1.00 70.50 165 THR A C 1
ATOM 1303 O O . THR A 1 165 ? 37.393 -9.197 26.690 1.00 70.50 165 THR A O 1
ATOM 1306 N N . LYS A 1 166 ? 38.131 -9.522 28.772 1.00 65.88 166 LYS A N 1
ATOM 1307 C CA . LYS A 1 166 ? 37.018 -10.413 29.138 1.00 65.88 166 LYS A CA 1
ATOM 1308 C C . LYS A 1 166 ? 35.769 -9.544 29.298 1.00 65.88 166 LYS A C 1
ATOM 1310 O O . LYS A 1 166 ? 35.579 -8.924 30.338 1.00 65.88 166 LYS A O 1
ATOM 1315 N N . GLY A 1 167 ? 34.950 -9.457 28.249 1.00 65.69 167 GLY A N 1
ATOM 1316 C CA . GLY A 1 167 ? 33.688 -8.718 28.295 1.00 65.69 167 GLY A CA 1
ATOM 1317 C C . GLY A 1 167 ? 32.855 -9.139 29.508 1.00 65.69 167 GLY A C 1
ATOM 1318 O O . GLY A 1 167 ? 32.768 -10.330 29.820 1.00 65.69 167 GLY A O 1
ATOM 1319 N N . HIS A 1 168 ? 32.266 -8.167 30.206 1.00 75.69 168 HIS A N 1
ATOM 1320 C CA . HIS A 1 168 ? 31.445 -8.434 31.382 1.00 75.69 168 HIS A CA 1
ATOM 1321 C C . HIS A 1 168 ? 30.289 -9.369 30.996 1.00 75.69 168 HIS A C 1
ATOM 1323 O O . HIS A 1 168 ? 29.485 -9.056 30.112 1.00 75.69 168 HIS A O 1
ATOM 1329 N N . LYS A 1 169 ? 30.208 -10.543 31.638 1.00 77.44 169 LYS A N 1
ATOM 1330 C CA . LYS A 1 169 ? 29.112 -11.490 31.397 1.00 77.44 169 LYS A CA 1
ATOM 1331 C C . LYS A 1 169 ? 27.802 -10.817 31.797 1.00 77.44 169 LYS A C 1
ATOM 1333 O O . LYS A 1 169 ? 27.682 -10.309 32.912 1.00 77.44 169 LYS A O 1
ATOM 1338 N N . ARG A 1 170 ? 26.822 -10.790 30.892 1.00 82.69 170 ARG A N 1
ATOM 1339 C CA . ARG A 1 170 ? 25.496 -10.256 31.220 1.00 82.69 170 ARG A CA 1
ATOM 1340 C C . ARG A 1 170 ? 24.895 -11.077 32.363 1.00 82.69 170 ARG A C 1
ATOM 1342 O O . ARG A 1 170 ? 24.972 -12.302 32.355 1.00 82.69 170 ARG A O 1
ATOM 1349 N N . ARG A 1 171 ? 24.354 -10.378 33.359 1.00 89.81 171 ARG A N 1
ATOM 1350 C CA . ARG A 1 171 ? 23.673 -10.960 34.519 1.00 89.81 171 ARG A CA 1
ATOM 1351 C C . ARG A 1 171 ? 22.174 -10.766 34.329 1.00 89.81 171 ARG A C 1
ATOM 1353 O O . ARG A 1 171 ? 21.755 -9.719 33.838 1.00 89.81 171 ARG A O 1
ATOM 1360 N N . CYS A 1 172 ? 21.381 -11.748 34.732 1.00 89.94 172 CYS A N 1
ATOM 1361 C CA . CYS A 1 172 ? 19.942 -11.605 34.885 1.00 89.94 172 CYS A CA 1
ATOM 1362 C C . CYS A 1 172 ? 19.646 -10.397 35.785 1.00 89.94 172 CYS A C 1
ATOM 1364 O O . CYS A 1 172 ? 20.211 -10.296 36.872 1.00 89.94 172 CYS A O 1
ATOM 1366 N N . SER A 1 173 ? 18.779 -9.480 35.358 1.00 86.44 173 SER A N 1
ATOM 1367 C CA . SER A 1 173 ? 18.443 -8.295 36.162 1.00 86.44 173 SER A CA 1
ATOM 1368 C C . SER A 1 173 ? 17.689 -8.651 37.446 1.00 86.44 173 SER A C 1
ATOM 1370 O O . SER A 1 173 ? 17.787 -7.919 38.420 1.00 86.44 173 SER A O 1
ATOM 1372 N N . GLU A 1 174 ? 16.987 -9.788 37.453 1.00 88.50 174 GLU A N 1
ATOM 1373 C CA . GLU A 1 174 ? 16.149 -10.227 38.570 1.00 88.50 174 GLU A CA 1
ATOM 1374 C C . GLU A 1 174 ? 16.956 -10.978 39.637 1.00 88.50 174 GLU A C 1
ATOM 1376 O O . GLU A 1 174 ? 17.008 -10.601 40.802 1.00 88.50 174 GLU A O 1
ATOM 1381 N N . CYS A 1 175 ? 17.652 -12.050 39.244 1.00 90.00 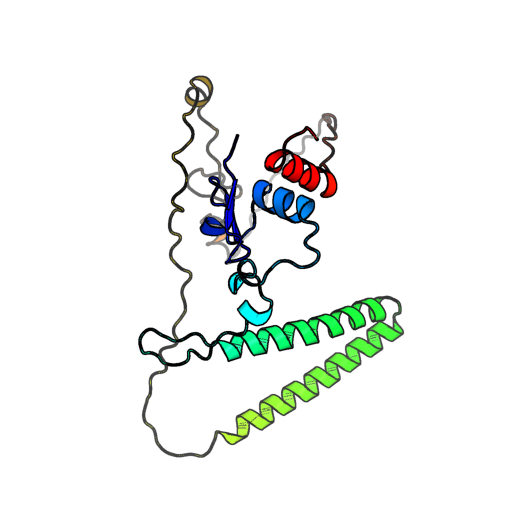175 CYS A N 1
ATOM 1382 C CA . CYS A 1 175 ? 18.367 -12.906 40.192 1.00 90.00 175 CYS A CA 1
ATOM 1383 C C . CYS A 1 175 ? 19.892 -12.730 40.158 1.00 90.00 175 CYS A C 1
ATOM 1385 O O . CYS A 1 175 ? 20.605 -13.459 40.848 1.00 90.00 175 CYS A O 1
ATOM 1387 N N . ARG A 1 176 ? 20.409 -11.827 39.314 1.00 85.75 176 ARG A N 1
ATOM 1388 C CA . ARG A 1 176 ? 21.838 -11.501 39.157 1.00 85.75 176 ARG A CA 1
ATOM 1389 C C . ARG A 1 176 ? 22.757 -12.687 38.823 1.00 85.75 176 ARG A C 1
ATOM 1391 O O . ARG A 1 176 ? 23.979 -12.548 38.925 1.00 85.75 176 ARG A O 1
ATOM 1398 N N . LYS A 1 177 ? 22.216 -13.829 38.381 1.00 87.19 177 LYS A N 1
ATOM 1399 C CA . LYS A 1 177 ? 22.988 -14.979 37.871 1.00 87.19 177 LYS A CA 1
ATOM 1400 C C . LYS A 1 177 ? 23.353 -14.758 36.399 1.00 87.19 177 LYS A C 1
ATOM 1402 O O . LYS A 1 177 ? 22.653 -14.042 35.695 1.00 87.19 177 LYS A O 1
ATOM 1407 N N . THR A 1 178 ? 24.461 -15.331 35.940 1.00 85.81 178 THR A N 1
ATOM 1408 C CA . THR A 1 178 ? 24.993 -15.160 34.569 1.00 85.81 178 THR A CA 1
ATOM 1409 C C . THR A 1 178 ? 24.550 -16.247 33.589 1.00 85.81 178 THR A C 1
ATOM 1411 O O . THR A 1 178 ? 24.909 -16.186 32.417 1.00 85.81 178 THR A O 1
ATOM 1414 N N . ASP A 1 179 ? 23.804 -17.239 34.073 1.00 84.31 179 ASP A N 1
ATOM 1415 C CA . ASP A 1 179 ? 23.407 -18.440 33.326 1.00 84.31 179 ASP A CA 1
ATOM 1416 C C . ASP A 1 179 ? 22.167 -18.230 32.435 1.00 84.31 179 ASP A C 1
ATOM 1418 O O . ASP A 1 179 ? 21.899 -18.990 31.514 1.00 84.31 179 ASP A O 1
ATOM 1422 N N . HIS A 1 18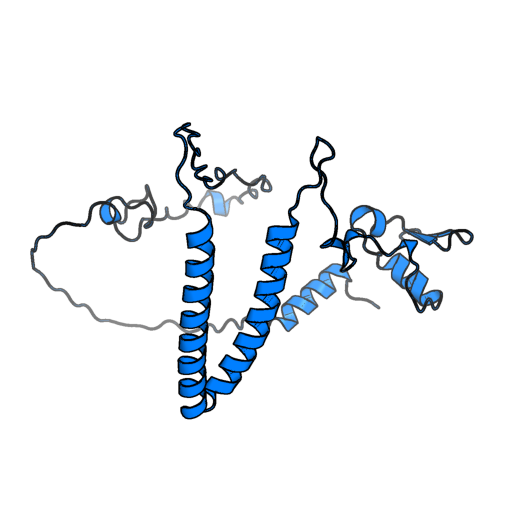0 ? 21.410 -17.164 32.684 1.00 85.38 180 HIS A N 1
ATOM 1423 C CA . HIS A 1 180 ? 20.187 -16.835 31.956 1.00 85.38 180 HIS A CA 1
ATOM 1424 C C . HIS A 1 180 ? 19.941 -15.322 31.969 1.00 85.38 180 HIS A C 1
ATOM 1426 O O . HIS A 1 180 ? 20.591 -14.573 32.706 1.00 85.38 180 HIS A O 1
ATOM 1432 N N . ASP A 1 181 ? 18.992 -14.862 31.156 1.00 87.06 181 ASP A N 1
ATOM 1433 C CA . ASP A 1 181 ? 18.511 -13.479 31.170 1.00 87.06 181 ASP A CA 1
ATOM 1434 C C . ASP A 1 181 ? 17.235 -13.333 32.016 1.00 87.06 181 ASP A C 1
ATOM 1436 O O . ASP A 1 181 ? 16.658 -14.316 32.469 1.00 87.06 181 ASP A O 1
ATOM 1440 N N . ARG A 1 182 ? 16.742 -12.104 32.210 1.00 85.56 182 ARG A N 1
ATOM 1441 C CA . ARG A 1 182 ? 15.498 -11.867 32.964 1.00 85.56 182 ARG A CA 1
ATOM 1442 C C . ARG A 1 182 ? 14.326 -12.727 32.467 1.00 85.56 182 ARG A C 1
ATOM 1444 O O . ARG A 1 182 ? 13.573 -13.240 33.278 1.00 85.56 182 ARG A O 1
ATOM 1451 N N . ARG A 1 183 ? 14.181 -12.915 31.153 1.00 82.06 183 ARG A N 1
ATOM 1452 C CA . ARG A 1 183 ? 13.026 -13.593 30.534 1.00 82.06 183 ARG A CA 1
ATOM 1453 C C . ARG A 1 183 ? 13.020 -15.098 30.789 1.00 82.06 183 ARG A C 1
ATOM 1455 O O . ARG A 1 183 ? 11.971 -15.723 30.743 1.00 82.06 183 ARG A O 1
ATOM 1462 N N . SER A 1 184 ? 14.191 -15.658 31.058 1.00 81.75 184 SER A N 1
ATOM 1463 C CA . SER A 1 184 ? 14.412 -17.067 31.376 1.00 81.75 184 SER A CA 1
ATOM 1464 C C . SER A 1 184 ? 14.714 -17.273 32.864 1.00 81.75 184 SER A C 1
ATOM 1466 O O . SER A 1 184 ? 15.245 -18.310 33.256 1.00 81.75 184 SER A O 1
ATOM 1468 N N . CYS A 1 185 ? 14.389 -16.284 33.707 1.00 87.19 185 CYS A N 1
ATOM 1469 C CA . CYS A 1 185 ? 14.697 -16.339 35.124 1.00 87.19 185 CYS A CA 1
ATOM 1470 C C . CYS A 1 185 ? 13.741 -17.266 35.882 1.00 87.19 185 CYS A C 1
ATOM 1472 O O . CYS A 1 185 ? 12.548 -16.970 35.948 1.00 87.19 185 CYS A O 1
ATOM 1474 N N . PRO A 1 186 ? 14.249 -18.314 36.560 1.00 84.62 186 PRO A N 1
ATOM 1475 C CA . PRO A 1 186 ? 13.414 -19.225 37.339 1.00 84.62 186 PRO A CA 1
ATOM 1476 C C . PRO A 1 186 ? 12.612 -18.515 38.435 1.00 84.62 186 PRO A C 1
ATOM 1478 O O . PRO A 1 186 ? 11.491 -18.915 38.710 1.00 84.62 186 PRO A O 1
ATOM 1481 N N . LYS A 1 187 ? 13.142 -17.416 39.001 1.00 77.75 187 LYS A N 1
ATOM 1482 C CA . LYS A 1 187 ? 12.445 -16.620 40.027 1.00 77.75 187 LYS A CA 1
ATOM 1483 C C . LYS A 1 187 ? 11.163 -15.951 39.519 1.00 77.75 187 LYS A C 1
ATOM 1485 O O . LYS A 1 187 ? 10.267 -15.723 40.316 1.00 77.75 187 LYS A O 1
ATOM 1490 N N . LEU A 1 188 ? 11.077 -15.637 38.223 1.00 76.12 188 LEU A N 1
ATOM 1491 C CA . LEU A 1 188 ? 9.865 -15.065 37.619 1.00 76.12 188 LEU A CA 1
ATOM 1492 C C . LEU A 1 188 ? 8.866 -16.144 37.191 1.00 76.12 188 LEU A C 1
ATOM 1494 O O . LEU A 1 188 ? 7.693 -15.848 37.006 1.00 76.12 188 LEU A O 1
ATOM 1498 N N . VAL A 1 189 ? 9.326 -17.387 37.045 1.00 65.81 189 VAL A N 1
ATOM 1499 C CA . VAL A 1 189 ? 8.484 -18.534 36.680 1.00 65.81 189 VAL A CA 1
ATOM 1500 C C . VAL A 1 189 ? 7.875 -19.197 37.926 1.00 65.81 189 VAL A C 1
ATOM 1502 O O . VAL A 1 189 ? 6.842 -19.846 37.824 1.00 65.81 189 VAL A O 1
ATOM 1505 N N . SER A 1 190 ? 8.465 -19.006 39.113 1.00 56.25 190 SER A N 1
ATOM 1506 C CA . SER A 1 190 ? 8.076 -19.685 40.359 1.00 56.25 190 SER A CA 1
ATOM 1507 C C . SER A 1 190 ? 7.454 -18.759 41.421 1.00 56.25 190 SER A C 1
ATOM 1509 O O . SER A 1 190 ? 7.771 -18.896 42.601 1.00 56.25 190 SER A O 1
ATOM 1511 N N . GLY A 1 191 ? 6.631 -17.783 41.023 1.00 45.06 191 GLY A N 1
ATOM 1512 C CA . GLY A 1 191 ? 6.155 -16.709 41.907 1.00 45.06 191 GLY A CA 1
ATOM 1513 C C . GLY A 1 191 ? 4.657 -16.412 41.828 1.00 45.06 191 GLY A C 1
ATOM 1514 O O . GLY A 1 191 ? 4.281 -15.274 41.576 1.00 45.06 191 GLY A O 1
ATOM 1515 N N . SER A 1 192 ? 3.806 -17.410 42.065 1.00 43.97 192 SER A N 1
ATOM 1516 C CA . SER A 1 192 ? 2.406 -17.214 42.466 1.00 43.97 192 SER A CA 1
ATOM 1517 C C . SER A 1 192 ? 2.130 -18.005 43.749 1.00 43.97 192 SER A C 1
ATOM 1519 O O . SER A 1 192 ? 1.455 -19.027 43.712 1.00 43.97 192 SER A O 1
ATOM 1521 N N . SER A 1 193 ? 2.711 -17.565 44.869 1.00 35.28 193 SER A N 1
ATOM 1522 C CA . SER A 1 193 ? 2.278 -17.913 46.234 1.00 35.28 193 SER A CA 1
ATOM 1523 C C . SER A 1 193 ? 3.039 -17.070 47.271 1.00 35.28 193 SER A C 1
ATOM 1525 O O . SER A 1 193 ? 4.256 -16.924 47.187 1.00 35.28 193 SER A O 1
ATOM 1527 N N . SER A 1 194 ? 2.277 -16.514 48.209 1.00 40.16 194 SER A N 1
ATOM 1528 C CA . SER A 1 194 ? 2.580 -15.589 49.315 1.00 40.16 194 SER A CA 1
ATOM 1529 C C . SER A 1 194 ? 3.604 -16.052 50.363 1.00 40.16 194 SER A C 1
ATOM 1531 O O . SER A 1 194 ? 3.581 -17.226 50.718 1.00 40.16 194 SER A O 1
ATOM 1533 N N . SER A 1 195 ? 4.360 -15.110 50.956 1.00 34.59 195 SER A N 1
ATOM 1534 C CA . SER A 1 195 ? 4.311 -14.742 52.398 1.00 34.59 195 SER A CA 1
ATOM 1535 C C . SER A 1 195 ? 5.472 -13.814 52.808 1.00 34.59 195 SER A C 1
ATOM 1537 O O . SER A 1 195 ? 6.583 -13.933 52.291 1.00 34.59 195 SER A O 1
ATOM 1539 N N . ASP A 1 196 ? 5.173 -12.920 53.750 1.00 31.20 196 ASP A N 1
ATOM 1540 C CA . ASP A 1 196 ? 5.949 -11.787 54.272 1.00 31.20 196 ASP A CA 1
ATOM 1541 C C . ASP A 1 196 ? 7.265 -12.117 55.002 1.00 31.20 196 ASP A C 1
ATOM 1543 O O . ASP A 1 196 ? 7.385 -13.153 55.655 1.00 31.20 196 ASP A O 1
ATOM 1547 N N . ALA A 1 197 ? 8.206 -11.162 54.975 1.00 32.62 197 ALA A N 1
ATOM 1548 C CA . ALA A 1 197 ? 9.086 -10.822 56.101 1.00 32.62 197 ALA A CA 1
ATOM 1549 C C . ALA A 1 197 ? 9.747 -9.445 55.872 1.00 32.62 197 ALA A C 1
ATOM 1551 O O . ALA A 1 197 ? 10.460 -9.235 54.888 1.00 32.62 197 ALA A O 1
ATOM 1552 N N . GLU A 1 198 ? 9.501 -8.519 56.799 1.00 30.88 198 GLU A N 1
ATOM 1553 C CA . GLU A 1 198 ? 10.173 -7.224 56.926 1.00 30.88 198 GLU A CA 1
ATOM 1554 C C . GLU A 1 198 ? 11.646 -7.358 57.364 1.00 30.88 198 GLU A C 1
ATOM 1556 O O . GLU A 1 198 ? 12.024 -8.321 58.030 1.00 30.88 198 GLU A O 1
ATOM 1561 N N . VAL A 1 199 ? 12.452 -6.337 57.036 1.00 32.12 199 VAL A N 1
ATOM 1562 C CA . VAL A 1 199 ? 13.237 -5.471 57.954 1.00 32.12 199 VAL A CA 1
ATOM 1563 C C . VAL A 1 199 ? 14.472 -4.914 57.225 1.00 32.12 199 VAL A C 1
ATOM 1565 O O . VAL A 1 199 ? 15.285 -5.665 56.690 1.00 32.12 199 VAL A O 1
ATOM 1568 N N . GLY A 1 200 ? 14.675 -3.593 57.325 1.00 27.19 200 GLY A N 1
ATOM 1569 C CA . GLY A 1 200 ? 16.022 -3.032 57.508 1.00 27.19 200 GLY A CA 1
ATOM 1570 C C . GLY A 1 200 ? 16.497 -2.009 56.478 1.00 27.19 200 GLY A C 1
ATOM 1571 O O . GLY A 1 200 ? 16.971 -2.359 55.405 1.00 27.19 200 GLY A O 1
ATOM 1572 N N . ALA A 1 201 ? 16.421 -0.740 56.875 1.00 28.83 201 ALA A N 1
ATOM 1573 C CA . ALA A 1 201 ? 16.873 0.465 56.189 1.00 28.83 201 ALA A CA 1
ATOM 1574 C C . ALA A 1 201 ? 18.384 0.532 55.878 1.00 28.83 201 ALA A C 1
ATOM 1576 O O . ALA A 1 201 ? 19.198 0.029 56.646 1.00 28.83 201 ALA A O 1
ATOM 1577 N N . ALA A 1 202 ? 18.742 1.285 54.831 1.00 29.53 202 ALA A N 1
ATOM 1578 C CA . ALA A 1 202 ? 19.820 2.282 54.865 1.00 29.53 202 ALA A CA 1
ATOM 1579 C C . ALA A 1 202 ? 19.742 3.180 53.616 1.00 29.53 202 ALA A C 1
ATOM 1581 O O . ALA A 1 202 ? 19.912 2.726 52.485 1.00 29.53 202 ALA A O 1
ATOM 1582 N N . VAL A 1 203 ? 19.448 4.453 53.860 1.00 36.03 203 VAL A N 1
ATOM 1583 C CA . VAL A 1 203 ? 19.625 5.581 52.942 1.00 36.03 203 VAL A CA 1
ATOM 1584 C C . VAL A 1 203 ? 21.105 5.957 52.889 1.00 36.03 203 VAL A C 1
ATOM 1586 O O . VAL A 1 203 ? 21.747 6.012 53.932 1.00 36.03 203 VAL A O 1
ATOM 1589 N N . ASP A 1 204 ? 21.613 6.265 51.697 1.00 30.75 204 ASP A N 1
ATOM 1590 C CA . ASP A 1 204 ? 22.769 7.149 51.536 1.00 30.75 204 ASP A CA 1
ATOM 1591 C C . ASP A 1 204 ? 22.573 7.988 50.263 1.00 30.75 204 ASP A C 1
ATOM 1593 O O . ASP A 1 204 ? 22.605 7.490 49.134 1.00 30.75 204 ASP A O 1
ATOM 1597 N N . GLU A 1 205 ? 22.264 9.265 50.479 1.00 33.75 205 GLU A N 1
ATOM 1598 C CA . GLU A 1 205 ? 22.404 10.342 49.507 1.00 33.75 205 GLU A CA 1
ATOM 1599 C C . GLU A 1 205 ? 23.870 10.790 49.490 1.00 33.75 205 GLU A C 1
ATOM 1601 O O . GLU A 1 205 ? 24.354 11.261 50.518 1.00 33.75 205 GLU A O 1
ATOM 1606 N N . ASN A 1 206 ? 24.525 10.788 48.321 1.00 31.39 206 ASN A N 1
ATOM 1607 C CA . ASN A 1 206 ? 25.293 11.954 47.853 1.00 31.39 206 ASN A CA 1
ATOM 1608 C C . ASN A 1 206 ? 25.788 11.834 46.389 1.00 31.39 206 ASN A C 1
ATOM 1610 O O . ASN A 1 206 ? 26.537 10.924 46.053 1.00 31.39 206 ASN A O 1
ATOM 1614 N N . LEU A 1 207 ? 25.381 12.824 45.570 1.00 29.39 207 LEU A N 1
ATOM 1615 C CA . LEU A 1 207 ? 26.174 13.655 44.625 1.00 29.39 207 LEU A CA 1
ATOM 1616 C C . LEU A 1 207 ? 27.136 12.971 43.612 1.00 29.39 207 LEU A C 1
ATOM 1618 O O . LEU A 1 207 ? 28.037 12.243 43.991 1.00 29.39 207 LEU A O 1
ATOM 1622 N N . GLN A 1 208 ? 27.125 13.218 42.290 1.00 33.91 208 GLN A N 1
ATOM 1623 C CA . GLN A 1 208 ? 26.838 14.424 41.487 1.00 33.91 208 GLN A CA 1
ATOM 1624 C C . GLN A 1 208 ? 26.428 14.073 40.024 1.00 33.91 208 GLN A C 1
ATOM 1626 O O . GLN A 1 208 ? 26.683 12.958 39.562 1.00 33.91 208 GLN A O 1
ATOM 1631 N N . PRO A 1 209 ? 25.874 15.032 39.245 1.00 28.52 209 PRO A N 1
ATOM 1632 C CA . PRO A 1 209 ? 25.386 14.834 37.875 1.00 28.52 209 PRO A CA 1
ATOM 1633 C C . PRO A 1 209 ? 26.489 14.976 36.811 1.00 28.52 209 PRO A C 1
ATOM 1635 O O . PRO A 1 209 ? 27.190 15.988 36.749 1.00 28.52 209 PRO A O 1
ATOM 1638 N N . SER A 1 210 ? 26.605 13.997 35.909 1.00 31.27 210 SER A N 1
ATOM 1639 C CA . SER A 1 210 ? 27.491 14.065 34.738 1.00 31.27 210 SER A CA 1
ATOM 1640 C C . SER A 1 210 ? 26.724 14.520 33.489 1.00 31.27 210 SER A C 1
ATOM 1642 O O . SER A 1 210 ? 25.875 13.805 32.972 1.00 31.27 210 SER A O 1
ATOM 1644 N N . ARG A 1 211 ? 27.052 15.739 33.050 1.00 32.91 211 ARG A N 1
ATOM 1645 C CA . ARG A 1 211 ? 26.889 16.375 31.726 1.00 32.91 211 ARG A CA 1
ATOM 1646 C C . ARG A 1 211 ? 26.196 15.571 30.607 1.00 32.91 211 ARG A C 1
ATOM 1648 O O . ARG A 1 211 ? 26.744 14.599 30.097 1.00 32.91 211 ARG A O 1
ATOM 1655 N N . SER A 1 212 ? 25.081 16.127 30.122 1.00 28.77 212 SER A N 1
ATOM 1656 C CA . SER A 1 212 ? 24.489 15.857 28.806 1.00 28.77 212 SER A CA 1
ATOM 1657 C C . SER A 1 212 ? 25.484 16.115 27.674 1.00 28.77 212 SER A C 1
ATOM 1659 O O . SER A 1 212 ? 25.907 17.251 27.463 1.00 28.77 212 SER A O 1
ATOM 1661 N N . THR A 1 213 ? 25.780 15.088 26.886 1.00 33.91 213 THR A N 1
ATOM 1662 C CA . THR A 1 213 ? 26.186 15.244 25.487 1.00 33.91 213 THR A CA 1
ATOM 1663 C C . THR A 1 213 ? 24.939 15.043 24.634 1.00 33.91 213 THR A C 1
ATOM 1665 O O . THR A 1 213 ? 24.406 13.939 24.550 1.00 33.91 213 THR A O 1
ATOM 1668 N N . GLN A 1 214 ? 24.423 16.132 24.065 1.00 33.91 214 GLN A N 1
ATOM 1669 C CA . GLN A 1 214 ? 23.414 16.072 23.013 1.00 33.91 214 GLN A CA 1
ATOM 1670 C C . GLN A 1 214 ? 24.084 15.546 21.740 1.00 33.91 214 GLN A C 1
ATOM 1672 O O . GLN A 1 214 ? 24.664 16.323 20.987 1.00 33.91 214 GLN A O 1
ATOM 1677 N N . ASP A 1 215 ? 23.997 14.242 21.497 1.00 34.91 215 ASP A N 1
ATOM 1678 C CA . ASP A 1 215 ? 24.109 13.724 20.137 1.00 34.91 215 ASP A CA 1
ATOM 1679 C C . ASP A 1 215 ? 22.742 13.935 19.476 1.00 34.91 215 ASP A C 1
ATOM 1681 O O . ASP A 1 215 ? 21.746 13.310 19.844 1.00 34.91 215 ASP A O 1
ATOM 1685 N N . ARG A 1 216 ? 22.669 14.903 18.554 1.00 44.38 216 ARG A N 1
ATOM 1686 C CA . ARG A 1 216 ? 21.508 15.094 17.678 1.00 44.38 216 ARG A CA 1
ATOM 1687 C C . ARG A 1 216 ? 21.355 13.843 16.813 1.00 44.38 216 ARG A C 1
ATOM 1689 O O . ARG A 1 216 ? 22.245 13.543 16.022 1.00 44.38 216 ARG A O 1
ATOM 1696 N N . GLU A 1 217 ? 20.230 13.143 16.939 1.00 46.16 217 GLU A N 1
ATOM 1697 C CA . GLU A 1 217 ? 19.834 12.152 15.938 1.00 46.16 217 GLU A CA 1
ATOM 1698 C C . GLU A 1 217 ? 19.550 12.859 14.600 1.00 46.16 217 GLU A C 1
ATOM 1700 O O . GLU A 1 217 ? 18.818 13.856 14.590 1.00 46.16 217 GLU A O 1
ATOM 1705 N N . PRO A 1 218 ? 20.109 12.380 13.474 1.00 41.53 218 PRO A N 1
ATOM 1706 C CA . PRO A 1 218 ? 19.803 12.929 12.164 1.00 41.53 218 PRO A CA 1
ATOM 1707 C C . PRO A 1 218 ? 18.359 12.580 11.792 1.00 41.53 218 PRO A C 1
ATOM 1709 O O . PRO A 1 218 ? 17.917 11.434 11.897 1.00 41.53 218 PRO A O 1
ATOM 1712 N N . THR A 1 219 ? 17.601 13.586 11.366 1.00 47.19 219 THR A N 1
ATOM 1713 C CA . THR A 1 219 ? 16.225 13.426 10.892 1.00 47.19 219 THR A CA 1
ATOM 1714 C C . THR A 1 219 ? 16.189 12.549 9.635 1.00 47.19 219 THR A C 1
ATOM 1716 O O . THR A 1 219 ? 17.134 12.535 8.847 1.00 47.19 219 THR A O 1
ATOM 1719 N N . MET A 1 220 ? 15.082 11.819 9.418 1.00 40.53 220 MET A N 1
ATOM 1720 C CA . MET A 1 220 ? 14.908 10.839 8.322 1.00 40.53 220 MET A CA 1
ATOM 1721 C C . MET A 1 220 ? 15.344 11.332 6.929 1.00 40.53 220 MET A C 1
ATOM 1723 O O . MET A 1 220 ? 15.737 10.532 6.082 1.00 40.53 220 MET A O 1
ATOM 1727 N N . THR A 1 221 ? 15.320 12.641 6.692 1.00 53.91 221 THR A N 1
ATOM 1728 C CA . THR A 1 221 ? 15.772 13.268 5.448 1.00 53.91 221 THR A CA 1
ATOM 1729 C C . THR A 1 221 ? 17.279 13.133 5.210 1.00 53.91 221 THR A C 1
ATOM 1731 O O . THR A 1 221 ? 17.687 12.919 4.072 1.00 53.91 221 THR A O 1
ATOM 1734 N N . GLU A 1 222 ? 18.113 13.190 6.254 1.00 45.81 222 GLU A N 1
ATOM 1735 C CA . GLU A 1 222 ? 19.570 13.036 6.115 1.00 45.81 222 GLU A CA 1
ATOM 1736 C C . GLU A 1 222 ? 19.966 11.586 5.827 1.00 45.81 222 GLU A C 1
ATOM 1738 O O . GLU A 1 222 ? 20.828 11.338 4.987 1.00 45.81 222 GLU A O 1
ATOM 1743 N N . SER A 1 223 ? 19.274 10.613 6.432 1.00 51.78 223 SER A N 1
ATOM 1744 C CA . SER A 1 223 ? 19.517 9.192 6.148 1.00 51.78 223 SER A CA 1
ATOM 1745 C C . SER A 1 223 ? 19.199 8.812 4.696 1.00 51.78 223 SER A C 1
ATOM 1747 O O . SER A 1 223 ? 19.911 8.011 4.093 1.00 51.78 223 SER A O 1
ATOM 1749 N N . PHE A 1 224 ? 18.181 9.447 4.105 1.00 47.53 224 PHE A N 1
ATOM 1750 C CA . PHE A 1 224 ? 17.773 9.192 2.725 1.00 47.53 224 PHE A CA 1
ATOM 1751 C C . PHE A 1 224 ? 18.759 9.789 1.712 1.00 47.53 224 PHE A C 1
ATOM 1753 O O . PHE A 1 224 ? 19.062 9.164 0.698 1.00 47.53 224 PHE A O 1
ATOM 1760 N N . LEU A 1 225 ? 19.307 10.975 2.001 1.00 48.31 225 LEU A N 1
ATOM 1761 C CA . LEU A 1 225 ? 20.347 11.595 1.174 1.00 48.31 225 LEU A CA 1
ATOM 1762 C C . LEU A 1 225 ? 21.677 10.836 1.272 1.00 48.31 225 LEU A C 1
ATOM 1764 O O . LEU A 1 225 ? 22.359 10.661 0.265 1.00 48.31 225 LEU A O 1
ATOM 1768 N N . GLN A 1 226 ? 21.996 10.284 2.445 1.00 50.28 226 GLN A N 1
ATOM 1769 C CA . GLN A 1 226 ? 23.201 9.481 2.639 1.00 50.28 226 GLN A CA 1
ATOM 1770 C C . GLN A 1 226 ? 23.123 8.104 1.951 1.00 50.28 226 GLN A C 1
ATOM 1772 O O . GLN A 1 226 ? 24.137 7.610 1.450 1.00 50.28 226 GLN A O 1
ATOM 1777 N N . GLU A 1 227 ? 21.931 7.501 1.844 1.00 48.94 227 GLU A N 1
ATOM 1778 C CA . GLU A 1 227 ? 21.703 6.333 0.977 1.00 48.94 227 GLU A CA 1
ATOM 1779 C C . GLU A 1 227 ? 21.770 6.690 -0.516 1.00 48.94 227 GLU A C 1
ATOM 1781 O O . GLU A 1 227 ? 22.289 5.904 -1.315 1.00 48.94 227 GLU A O 1
ATOM 1786 N N . PHE A 1 228 ? 21.303 7.879 -0.907 1.00 47.47 228 PHE A N 1
ATOM 1787 C CA . PHE A 1 228 ? 21.373 8.340 -2.294 1.00 47.47 228 PHE A CA 1
ATOM 1788 C C . PHE A 1 228 ? 22.826 8.541 -2.756 1.00 47.47 228 PHE A C 1
ATOM 1790 O O . PHE A 1 228 ? 23.211 8.035 -3.814 1.00 47.47 228 PHE A O 1
ATOM 1797 N N . ASP A 1 229 ? 23.666 9.170 -1.931 1.00 45.84 229 ASP A N 1
ATOM 1798 C CA . ASP A 1 229 ? 25.093 9.366 -2.218 1.00 45.84 229 ASP A CA 1
ATOM 1799 C C . ASP A 1 229 ? 25.884 8.050 -2.228 1.00 45.84 229 ASP A C 1
ATOM 1801 O O . ASP A 1 229 ? 26.831 7.895 -3.003 1.00 45.84 229 ASP A O 1
ATOM 1805 N N . PHE A 1 230 ? 25.472 7.054 -1.438 1.00 54.03 230 PHE A N 1
ATOM 1806 C CA . PHE A 1 230 ? 26.077 5.721 -1.460 1.00 54.03 230 PHE A CA 1
ATOM 1807 C C . PHE A 1 230 ? 25.785 4.958 -2.765 1.00 54.03 230 PHE A C 1
ATOM 1809 O O . PHE A 1 230 ? 26.625 4.192 -3.246 1.00 54.03 230 PHE A O 1
ATOM 1816 N N . ILE A 1 231 ? 24.608 5.168 -3.363 1.00 52.47 231 ILE A N 1
ATOM 1817 C CA . ILE A 1 231 ? 24.196 4.490 -4.601 1.00 52.47 231 ILE A CA 1
ATOM 1818 C C . ILE A 1 231 ? 24.709 5.226 -5.851 1.00 52.47 231 ILE A C 1
ATOM 1820 O O . ILE A 1 231 ? 25.064 4.575 -6.846 1.00 52.47 231 ILE A O 1
ATOM 1824 N N . TYR A 1 232 ? 24.777 6.559 -5.817 1.00 56.84 232 TYR A N 1
ATOM 1825 C CA . TYR A 1 232 ? 25.062 7.370 -7.004 1.00 56.84 232 TYR A CA 1
ATOM 1826 C C . TYR A 1 232 ? 26.432 8.067 -7.006 1.00 56.84 232 TYR A C 1
ATOM 1828 O O . TYR A 1 232 ? 26.944 8.303 -8.100 1.00 56.84 232 TYR A O 1
ATOM 1836 N N . GLY A 1 233 ? 27.086 8.248 -5.852 1.00 47.31 233 GLY A N 1
ATOM 1837 C CA . GLY A 1 233 ? 28.387 8.917 -5.721 1.00 47.31 233 GLY A CA 1
ATOM 1838 C C . GLY A 1 233 ? 28.340 10.423 -6.041 1.00 47.31 233 GLY A C 1
ATOM 1839 O O . GLY A 1 233 ? 27.480 10.860 -6.805 1.00 47.31 233 GLY A O 1
ATOM 1840 N N . PRO A 1 234 ? 29.261 11.241 -5.495 1.00 43.19 234 PRO A N 1
ATOM 1841 C CA . PRO A 1 234 ? 29.275 12.670 -5.769 1.00 43.19 234 PRO A CA 1
ATOM 1842 C C . PRO A 1 234 ? 29.962 12.917 -7.116 1.00 43.19 234 PRO A C 1
ATOM 1844 O O . PRO A 1 234 ? 31.107 12.510 -7.319 1.00 43.19 234 PRO A O 1
ATOM 1847 N N . GLY A 1 235 ? 29.271 13.585 -8.035 1.00 46.50 235 GLY A N 1
ATOM 1848 C CA . GLY A 1 235 ? 29.850 14.016 -9.307 1.00 46.50 235 GLY A CA 1
ATOM 1849 C C . GLY A 1 235 ? 28.889 13.849 -10.471 1.00 46.50 235 GLY A C 1
ATOM 1850 O O . GLY A 1 235 ? 28.866 12.804 -11.123 1.00 46.50 235 GLY A O 1
ATOM 1851 N N . VAL A 1 236 ? 28.108 14.904 -10.702 1.00 41.12 236 VAL A N 1
ATOM 1852 C CA . VAL A 1 236 ? 27.609 15.254 -12.037 1.00 41.12 236 VAL A CA 1
ATOM 1853 C C . VAL A 1 236 ? 28.799 15.670 -12.895 1.00 41.12 236 VAL A C 1
ATOM 1855 O O . VAL A 1 236 ? 29.691 16.347 -12.333 1.00 41.12 236 VAL A O 1
#

pLDDT: mean 71.94, std 21.55, range [27.19, 97.69]

Organism: Prunus avium (NCBI:txid42229)

InterPro domains:
  IPR006564 Zinc finger, PMZ-type [SM00575] (13-40)
  IPR007527 Zinc finger, SWIM-type [PF04434] (10-33)
  IPR007527 Zinc finger, SWIM-type [PS50966] (1-38)
  IPR031052 FHY3/FAR1 family [PTHR31669] (9-121)